Protein AF-G6EJT4-F1 (afdb_monomer_lite)

Structure (mmCIF, N/CA/C/O backbone):
data_AF-G6EJT4-F1
#
_entry.id   AF-G6EJT4-F1
#
loop_
_atom_site.group_PDB
_atom_site.id
_atom_site.type_symbol
_atom_site.label_atom_id
_atom_site.label_alt_id
_atom_site.label_comp_id
_atom_site.label_asym_id
_atom_site.label_entity_id
_atom_site.label_seq_id
_atom_site.pdbx_PDB_ins_code
_atom_site.Cartn_x
_atom_site.Cartn_y
_atom_site.Cartn_z
_atom_site.occupancy
_atom_site.B_iso_or_equiv
_atom_site.auth_seq_id
_atom_site.auth_comp_id
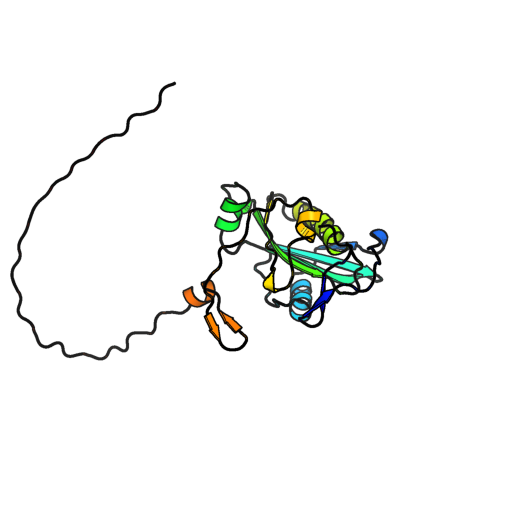_atom_site.auth_asym_id
_atom_site.auth_atom_id
_atom_site.pdbx_PDB_model_num
ATOM 1 N N . MET A 1 1 ? -13.369 15.490 -14.152 1.00 37.84 1 MET A N 1
ATOM 2 C CA . MET A 1 1 ? -14.473 14.506 -14.205 1.00 37.84 1 MET A CA 1
ATOM 3 C C . MET A 1 1 ? -14.602 13.866 -12.830 1.00 37.84 1 MET A C 1
ATOM 5 O O . MET A 1 1 ? -13.946 12.866 -12.555 1.00 37.84 1 MET A O 1
ATOM 9 N N . GLU A 1 2 ? -15.375 14.489 -11.944 1.00 38.94 2 GLU A N 1
ATOM 10 C CA . GLU A 1 2 ? -15.765 13.873 -10.675 1.00 38.94 2 GLU A CA 1
ATOM 11 C C . GLU A 1 2 ? -16.872 12.861 -10.960 1.00 38.94 2 GLU A C 1
ATOM 13 O O . GLU A 1 2 ? -17.846 13.167 -11.643 1.00 38.94 2 GLU A O 1
ATOM 18 N N . THR A 1 3 ? -16.711 11.630 -10.490 1.00 46.12 3 THR A N 1
ATOM 19 C CA . THR A 1 3 ? -17.781 10.633 -10.540 1.00 46.12 3 THR A CA 1
ATOM 20 C C . THR A 1 3 ? -18.065 10.197 -9.116 1.00 46.12 3 THR A C 1
ATOM 22 O O . THR A 1 3 ? -17.159 9.705 -8.448 1.00 46.12 3 THR A O 1
ATOM 25 N N . SER A 1 4 ? -19.317 10.291 -8.681 1.00 50.00 4 SER A N 1
ATOM 26 C CA . SER A 1 4 ? -19.813 9.820 -7.377 1.00 50.00 4 SER A CA 1
ATOM 27 C C . SER A 1 4 ? -19.863 8.287 -7.238 1.00 50.00 4 SER A C 1
ATOM 29 O O . SER A 1 4 ? -20.604 7.751 -6.415 1.00 50.00 4 SER A O 1
ATOM 31 N N . ARG A 1 5 ? -19.132 7.558 -8.093 1.00 57.19 5 ARG A N 1
ATOM 32 C CA . ARG A 1 5 ? -19.167 6.097 -8.195 1.00 57.19 5 ARG A CA 1
ATOM 33 C C . ARG A 1 5 ? -17.775 5.523 -7.957 1.00 57.19 5 ARG A C 1
ATOM 35 O O . ARG A 1 5 ? -16.838 5.836 -8.696 1.00 57.19 5 ARG A O 1
ATOM 42 N N . SER A 1 6 ? -17.667 4.659 -6.950 1.00 64.44 6 SER A N 1
ATOM 43 C CA . SER A 1 6 ? -16.481 3.831 -6.720 1.00 64.44 6 SER A CA 1
ATOM 44 C C . SER A 1 6 ? -16.543 2.567 -7.579 1.00 64.44 6 SER A C 1
ATOM 46 O O . SER A 1 6 ? -17.613 1.974 -7.734 1.00 64.44 6 SER A O 1
ATOM 48 N N . GLN A 1 7 ? -15.414 2.163 -8.157 1.00 68.19 7 GLN A N 1
ATOM 49 C CA . GLN A 1 7 ? -15.298 0.877 -8.843 1.00 68.19 7 GLN A CA 1
ATOM 50 C C . GLN A 1 7 ? -14.916 -0.198 -7.822 1.00 68.19 7 GLN A C 1
ATOM 52 O O . GLN A 1 7 ? -14.103 0.045 -6.935 1.00 68.19 7 GLN A O 1
ATOM 57 N N . ARG A 1 8 ? -15.515 -1.377 -7.948 1.00 68.81 8 ARG A N 1
ATOM 58 C CA . ARG A 1 8 ? -15.350 -2.544 -7.085 1.00 68.81 8 ARG A CA 1
ATOM 59 C C . ARG A 1 8 ? -14.828 -3.723 -7.885 1.00 68.81 8 ARG A C 1
ATOM 61 O O . ARG A 1 8 ? -15.110 -3.841 -9.077 1.00 68.81 8 ARG A O 1
ATOM 68 N N . TRP A 1 9 ? -14.100 -4.607 -7.219 1.00 64.00 9 TRP A N 1
ATOM 69 C CA . TRP A 1 9 ? -13.611 -5.837 -7.820 1.00 64.00 9 TRP A CA 1
ATOM 70 C C . TRP A 1 9 ? -14.266 -7.036 -7.139 1.00 64.00 9 TRP A C 1
ATOM 72 O O . TRP A 1 9 ? -13.888 -7.412 -6.032 1.00 64.00 9 TRP A O 1
ATOM 82 N N . ARG A 1 10 ? -15.232 -7.653 -7.822 1.00 56.66 10 ARG A N 1
ATOM 83 C CA . ARG A 1 10 ? -16.035 -8.764 -7.302 1.00 56.66 10 ARG A CA 1
ATOM 84 C C . ARG A 1 10 ? -15.871 -9.986 -8.185 1.00 56.66 10 ARG A C 1
ATOM 86 O O . ARG A 1 10 ? -16.040 -9.886 -9.395 1.00 56.66 10 ARG A O 1
ATOM 93 N N . GLU A 1 11 ? -15.583 -11.150 -7.600 1.00 58.00 11 GLU A N 1
ATOM 94 C CA . GLU A 1 11 ? -15.526 -12.430 -8.335 1.00 58.00 11 GLU A CA 1
ATOM 95 C C . GLU A 1 11 ? -14.663 -12.362 -9.616 1.00 58.00 11 GLU A C 1
ATOM 97 O O . GLU A 1 11 ? -15.031 -12.891 -10.663 1.00 58.00 11 GLU A O 1
ATOM 102 N N . ARG A 1 12 ? -13.515 -11.673 -9.555 1.00 60.94 12 ARG A N 1
ATOM 103 C CA . ARG A 1 12 ? -12.628 -11.439 -10.714 1.00 60.94 12 ARG A CA 1
ATOM 104 C C . ARG A 1 12 ? -13.229 -10.574 -11.834 1.00 60.94 12 ARG A C 1
ATOM 106 O O . ARG A 1 12 ? -12.819 -10.691 -12.986 1.00 60.94 12 ARG A O 1
ATOM 113 N N . ARG A 1 13 ? -14.178 -9.697 -11.501 1.00 57.50 13 ARG A N 1
ATOM 114 C CA . ARG A 1 13 ? -14.823 -8.756 -12.424 1.00 57.50 13 ARG A CA 1
ATOM 115 C C . ARG A 1 13 ? -14.831 -7.342 -11.843 1.00 57.50 13 ARG A C 1
ATOM 117 O O . ARG A 1 13 ? -15.094 -7.155 -10.656 1.00 57.50 13 ARG A O 1
ATOM 124 N N . ALA A 1 14 ? -14.599 -6.346 -12.695 1.00 64.19 14 ALA A N 1
ATOM 125 C CA . ALA A 1 14 ? -14.770 -4.941 -12.341 1.00 64.19 14 ALA A CA 1
ATOM 126 C C . ALA A 1 14 ? -16.260 -4.564 -12.401 1.00 64.19 14 ALA A C 1
ATOM 128 O O . ALA A 1 14 ? -16.882 -4.628 -13.461 1.00 64.19 14 ALA A O 1
ATOM 129 N N . LEU A 1 15 ? -16.830 -4.161 -11.266 1.00 65.75 15 LEU A N 1
ATOM 130 C CA . LEU A 1 15 ? -18.203 -3.673 -11.123 1.00 65.75 15 LEU A CA 1
ATOM 131 C C . LEU A 1 15 ? -18.195 -2.229 -10.607 1.00 65.75 15 LEU A C 1
ATOM 133 O O . LEU A 1 15 ? -17.212 -1.768 -10.042 1.00 65.75 15 LEU A O 1
ATOM 137 N N . TRP A 1 16 ? -19.288 -1.491 -10.775 1.00 66.88 16 TRP A N 1
ATOM 138 C CA . TRP A 1 16 ? -19.463 -0.194 -10.111 1.00 66.88 16 TRP A CA 1
ATOM 139 C C . TRP A 1 16 ? -20.285 -0.382 -8.839 1.00 66.88 16 TRP A C 1
ATOM 141 O O . TRP A 1 16 ? -21.267 -1.124 -8.853 1.00 66.88 16 TRP A O 1
ATOM 151 N N . ALA A 1 17 ? -19.903 0.294 -7.754 1.00 65.56 17 ALA A N 1
ATOM 152 C CA . ALA A 1 17 ? -20.696 0.318 -6.533 1.00 65.56 17 ALA A CA 1
ATOM 153 C C . ALA A 1 17 ? -22.096 0.868 -6.842 1.00 65.56 17 ALA A C 1
ATOM 155 O O . ALA A 1 17 ? -22.238 1.936 -7.444 1.00 65.56 17 ALA A O 1
ATOM 156 N N . THR A 1 18 ? -23.123 0.116 -6.451 1.00 67.31 18 THR A N 1
ATOM 157 C CA . THR A 1 18 ? -24.529 0.486 -6.649 1.00 67.31 18 THR A CA 1
ATOM 158 C C . THR A 1 18 ? -25.096 1.272 -5.471 1.00 67.31 18 THR A C 1
ATOM 160 O O . THR A 1 18 ? -26.133 1.909 -5.622 1.00 67.31 18 THR A O 1
ATOM 163 N N . ASP A 1 19 ? -24.437 1.241 -4.308 1.00 67.25 19 ASP A N 1
ATOM 164 C CA . ASP A 1 19 ? -24.821 2.027 -3.141 1.00 67.25 19 ASP A CA 1
ATOM 165 C C . ASP A 1 19 ? -23.973 3.300 -3.009 1.00 67.25 19 ASP A C 1
ATOM 167 O O . ASP A 1 19 ? -22.794 3.328 -3.347 1.00 67.25 19 ASP A O 1
ATOM 171 N N . PHE A 1 20 ? -24.583 4.385 -2.526 1.00 73.44 20 PHE A N 1
ATOM 172 C CA . PHE A 1 20 ? -23.922 5.681 -2.300 1.00 73.44 20 PHE A CA 1
ATOM 173 C C . PHE A 1 20 ? -23.432 5.853 -0.857 1.00 73.44 20 PHE A C 1
ATOM 175 O O . PHE A 1 20 ? -23.155 6.965 -0.410 1.00 73.44 20 PHE A O 1
ATOM 182 N N . ARG A 1 21 ? -23.356 4.755 -0.096 1.00 83.44 21 ARG A N 1
ATOM 183 C CA . ARG A 1 21 ? -22.949 4.797 1.309 1.00 83.44 21 ARG A CA 1
ATOM 184 C C . ARG A 1 21 ? -21.463 5.106 1.398 1.00 83.44 21 ARG A C 1
ATOM 186 O O . ARG A 1 21 ? -20.641 4.430 0.784 1.00 83.44 21 ARG A O 1
ATOM 193 N N . THR A 1 22 ? -21.124 6.115 2.185 1.00 87.25 22 THR A N 1
ATOM 194 C CA . THR A 1 22 ? -19.746 6.492 2.492 1.00 87.25 22 THR A CA 1
ATOM 195 C C . THR A 1 22 ? -19.284 5.815 3.776 1.00 87.25 22 THR A C 1
ATOM 197 O O . THR A 1 22 ? -20.084 5.444 4.640 1.00 87.25 22 THR A O 1
ATOM 200 N N . ILE A 1 23 ? -17.975 5.594 3.887 1.00 91.75 23 ILE A N 1
ATOM 201 C CA . ILE A 1 23 ? -17.391 4.937 5.053 1.00 91.75 23 ILE A CA 1
ATOM 202 C C . ILE A 1 23 ? -17.640 5.767 6.316 1.00 91.75 23 ILE A C 1
ATOM 204 O O . ILE A 1 23 ? -17.477 6.984 6.307 1.00 91.75 23 ILE A O 1
ATOM 208 N N . ASN A 1 24 ? -18.000 5.103 7.418 1.00 93.50 24 ASN A N 1
ATOM 209 C CA . ASN A 1 24 ? -17.947 5.690 8.755 1.00 93.50 24 ASN A CA 1
ATOM 210 C C . ASN A 1 24 ? -16.580 5.356 9.379 1.00 93.50 24 ASN A C 1
ATOM 212 O O . ASN A 1 24 ? -16.387 4.213 9.800 1.00 93.50 24 ASN A O 1
ATOM 216 N N . PRO A 1 25 ? -15.649 6.321 9.507 1.00 92.44 25 PRO A N 1
ATOM 217 C CA . PRO A 1 25 ? -14.309 6.086 10.048 1.00 92.44 25 PRO A CA 1
ATOM 218 C C . PRO A 1 25 ? -14.271 5.437 11.431 1.00 92.44 25 PRO A C 1
ATOM 220 O O . PRO A 1 25 ? -13.296 4.774 11.762 1.00 92.44 25 PRO A O 1
ATOM 223 N N . ARG A 1 26 ? -15.305 5.650 12.256 1.00 93.88 26 ARG A N 1
ATOM 224 C CA . ARG A 1 26 ? -15.378 5.117 13.626 1.00 93.88 26 ARG A CA 1
ATOM 225 C C . ARG A 1 26 ? -15.724 3.629 13.666 1.00 93.88 26 ARG A C 1
ATOM 227 O O . ARG A 1 26 ? -15.549 3.003 14.702 1.00 93.88 26 ARG A O 1
ATOM 234 N N . ALA A 1 27 ? -16.234 3.079 12.566 1.00 94.50 27 ALA A N 1
ATOM 235 C CA . ALA A 1 27 ? -16.604 1.671 12.464 1.00 94.50 27 ALA A CA 1
ATOM 236 C C . ALA A 1 27 ? -15.440 0.768 12.023 1.00 94.50 27 ALA A C 1
ATOM 238 O O . ALA A 1 27 ? -15.628 -0.445 11.949 1.00 94.50 27 ALA A O 1
ATOM 239 N N . TYR A 1 28 ? -14.277 1.354 11.722 1.00 97.19 28 TYR A N 1
ATOM 240 C CA . TYR A 1 28 ? -13.126 0.651 11.174 1.00 97.19 28 TYR A CA 1
ATOM 241 C C . TYR A 1 28 ? -11.849 0.970 11.952 1.00 97.19 28 TYR A C 1
ATOM 243 O O . TYR A 1 28 ? -11.600 2.120 12.324 1.00 97.19 28 TYR A O 1
ATOM 251 N N . SER A 1 29 ? -11.006 -0.042 12.130 1.00 97.75 29 SER A N 1
ATOM 252 C CA . SER A 1 29 ? -9.633 0.099 12.611 1.00 97.75 29 SER A CA 1
ATOM 253 C C . SER A 1 29 ? -8.643 -0.376 11.549 1.00 97.75 29 SER A C 1
ATOM 255 O O . SER A 1 29 ? -8.997 -1.066 10.594 1.00 97.75 29 SER A O 1
ATOM 257 N N . VAL A 1 30 ? -7.396 0.070 11.671 1.00 98.50 30 VAL A N 1
ATOM 258 C CA . VAL A 1 30 ? -6.321 -0.231 10.725 1.00 98.50 30 VAL A CA 1
ATOM 259 C C . VAL A 1 30 ? -5.096 -0.603 11.536 1.00 98.50 30 VAL A C 1
ATOM 261 O O . VAL A 1 30 ? -4.721 0.176 12.411 1.00 98.50 30 VAL A O 1
ATOM 264 N N . ASP A 1 31 ? -4.503 -1.760 11.255 1.00 98.50 31 ASP A N 1
ATOM 265 C CA . ASP A 1 31 ? -3.369 -2.277 12.026 1.00 98.50 31 ASP A CA 1
ATOM 266 C C . ASP A 1 31 ? -2.429 -3.141 11.172 1.00 98.50 31 ASP A C 1
ATOM 268 O O . ASP A 1 31 ? -2.813 -3.643 10.109 1.00 98.50 31 ASP A O 1
ATOM 272 N N . LEU A 1 32 ? -1.191 -3.312 11.634 1.00 98.56 32 LEU A N 1
ATOM 273 C CA . LEU A 1 32 ? -0.233 -4.253 11.068 1.00 98.56 32 LEU A CA 1
ATOM 274 C C . LEU A 1 32 ? -0.782 -5.675 11.164 1.00 98.56 32 LEU A C 1
ATOM 276 O O . LEU A 1 32 ? -1.386 -6.078 12.155 1.00 98.56 32 LEU A O 1
ATOM 280 N N . ILE A 1 33 ? -0.541 -6.457 10.117 1.00 98.56 33 ILE A N 1
ATOM 281 C CA . ILE A 1 33 ? -0.943 -7.859 10.078 1.00 98.56 33 ILE A CA 1
ATOM 282 C C . ILE A 1 33 ? 0.217 -8.739 9.664 1.00 98.56 33 ILE A C 1
ATOM 284 O O . ILE A 1 33 ? 1.115 -8.342 8.921 1.00 98.56 33 ILE A O 1
ATOM 288 N N . GLU A 1 34 ? 0.154 -9.991 10.094 1.00 98.25 34 GLU A N 1
ATOM 289 C CA . GLU A 1 34 ? 1.115 -10.976 9.649 1.00 98.25 34 GLU A CA 1
ATOM 290 C C . GLU A 1 34 ? 1.005 -11.257 8.146 1.00 98.25 34 GLU A C 1
ATOM 292 O O . GLU A 1 34 ? -0.086 -11.396 7.579 1.00 98.25 34 GLU A O 1
ATOM 297 N N . HIS A 1 35 ? 2.157 -11.472 7.506 1.00 98.19 35 HIS A N 1
ATOM 298 C CA . HIS A 1 35 ? 2.225 -11.815 6.086 1.00 98.19 35 HIS A CA 1
ATOM 299 C C . HIS A 1 35 ? 1.422 -13.072 5.727 1.00 98.19 35 HIS A C 1
ATOM 301 O O . HIS A 1 35 ? 0.908 -13.155 4.612 1.00 98.19 35 HIS A O 1
ATOM 307 N N . ARG A 1 36 ? 1.277 -14.042 6.646 1.00 98.00 36 ARG A N 1
ATOM 308 C CA . ARG A 1 36 ? 0.454 -15.243 6.414 1.00 98.00 36 ARG A CA 1
ATOM 309 C C . ARG A 1 36 ? -1.019 -14.894 6.192 1.00 98.00 36 ARG A C 1
ATOM 311 O O . ARG A 1 36 ? -1.629 -15.409 5.260 1.00 98.00 36 ARG A O 1
ATOM 318 N N . MET A 1 37 ? -1.546 -13.965 6.989 1.00 98.06 37 MET A N 1
ATOM 319 C CA . MET A 1 37 ? -2.940 -13.532 6.927 1.00 98.06 37 MET A CA 1
ATOM 320 C C . MET A 1 37 ? -3.185 -12.690 5.673 1.00 98.06 37 MET A C 1
ATOM 322 O O . MET A 1 37 ? -4.118 -12.952 4.918 1.00 98.06 37 MET A O 1
ATOM 326 N N . ALA A 1 38 ? -2.270 -11.761 5.379 1.00 98.12 38 ALA A N 1
ATOM 327 C CA . ALA A 1 38 ? -2.311 -10.974 4.149 1.00 98.12 38 ALA A CA 1
ATOM 328 C C . ALA A 1 38 ? -2.241 -11.854 2.887 1.00 98.12 38 ALA A C 1
ATOM 330 O O . ALA A 1 38 ? -2.958 -11.609 1.917 1.00 98.12 38 ALA A O 1
ATOM 331 N N . ARG A 1 39 ? -1.384 -12.885 2.890 1.00 98.06 39 ARG A N 1
ATOM 332 C CA . ARG A 1 39 ? -1.234 -13.826 1.772 1.00 98.06 39 ARG A CA 1
ATOM 333 C C . ARG A 1 39 ? -2.519 -14.603 1.510 1.00 98.06 39 ARG A C 1
ATOM 335 O O . ARG A 1 39 ? -2.909 -14.692 0.350 1.00 98.06 39 ARG A O 1
ATOM 342 N N . ALA A 1 40 ? -3.155 -15.135 2.554 1.00 97.31 40 ALA A N 1
ATOM 343 C CA . ALA A 1 40 ? -4.416 -15.862 2.424 1.00 97.31 40 ALA A CA 1
ATOM 344 C C . ALA A 1 40 ? -5.507 -14.968 1.812 1.00 97.31 40 ALA A C 1
ATOM 346 O O . ALA A 1 40 ? -6.080 -15.313 0.783 1.00 97.31 40 ALA A O 1
ATOM 347 N N . PHE A 1 41 ? -5.683 -13.764 2.362 1.00 97.00 41 PHE A N 1
ATOM 348 C CA . PHE A 1 41 ? -6.675 -12.800 1.885 1.00 97.00 41 PHE A CA 1
ATOM 349 C C . PHE A 1 41 ? -6.448 -12.381 0.419 1.00 97.00 41 PHE A C 1
ATOM 351 O O . PHE A 1 41 ? -7.382 -12.303 -0.376 1.00 97.00 41 PHE A O 1
ATOM 358 N N . ILE A 1 42 ? -5.193 -12.133 0.022 1.00 96.50 42 ILE A N 1
ATOM 359 C CA . ILE A 1 42 ? -4.851 -11.760 -1.362 1.00 96.50 42 ILE A CA 1
ATOM 360 C C . ILE A 1 42 ? -5.109 -12.908 -2.338 1.00 96.50 42 ILE A C 1
ATOM 362 O O . ILE A 1 42 ? -5.605 -12.656 -3.435 1.00 96.50 42 ILE A O 1
ATOM 366 N N . ALA A 1 43 ? -4.770 -14.143 -1.963 1.00 95.38 43 ALA A N 1
ATOM 367 C CA . ALA A 1 43 ? -4.979 -15.305 -2.822 1.00 95.38 43 ALA A CA 1
ATOM 368 C C . ALA A 1 43 ? -6.469 -15.536 -3.123 1.00 95.38 43 ALA A C 1
ATOM 370 O O . ALA A 1 43 ? -6.814 -15.955 -4.228 1.00 95.38 43 ALA A O 1
ATOM 371 N N . GLU A 1 44 ? -7.331 -15.230 -2.154 1.00 94.38 44 GLU A N 1
ATOM 372 C CA . GLU A 1 44 ? -8.777 -15.383 -2.272 1.00 94.38 44 GLU A CA 1
ATOM 373 C C . GLU A 1 44 ? -9.432 -14.244 -3.067 1.00 94.38 44 GLU A C 1
ATOM 375 O O . GLU A 1 44 ? -10.221 -14.498 -3.980 1.00 94.38 44 GLU A O 1
ATOM 380 N N . HIS A 1 45 ? -9.089 -12.987 -2.762 1.00 91.69 45 HIS A N 1
ATOM 381 C CA . HIS A 1 45 ? -9.876 -11.835 -3.221 1.00 91.69 45 HIS A CA 1
ATOM 382 C C . HIS A 1 45 ? -9.231 -11.011 -4.347 1.00 91.69 45 HIS A C 1
ATOM 384 O O . HIS A 1 45 ? -9.934 -10.306 -5.073 1.00 91.69 45 HIS A O 1
ATOM 390 N N . HIS A 1 46 ? -7.907 -11.068 -4.531 1.00 90.38 46 HIS A N 1
ATOM 391 C CA . HIS A 1 46 ? -7.211 -10.208 -5.496 1.00 90.38 46 HIS A CA 1
ATOM 392 C C . HIS A 1 46 ? -7.073 -10.883 -6.874 1.00 90.38 46 HIS A C 1
ATOM 394 O O . HIS A 1 46 ? -6.735 -12.060 -6.981 1.00 90.38 46 HIS A O 1
ATOM 400 N N . TYR A 1 47 ? -7.252 -10.125 -7.963 1.00 84.44 47 TYR A N 1
ATOM 401 C CA . TYR A 1 47 ? -7.087 -10.635 -9.340 1.00 84.44 47 TYR A CA 1
ATOM 402 C C . TYR A 1 47 ? -5.657 -11.090 -9.665 1.00 84.44 47 TYR A C 1
ATOM 404 O O . TYR A 1 47 ? -5.449 -11.985 -10.479 1.00 84.44 47 TYR A O 1
ATOM 412 N N . LEU A 1 48 ? -4.672 -10.498 -8.990 1.00 87.44 48 LEU A N 1
ATOM 413 C CA . LEU A 1 48 ? -3.286 -10.973 -8.922 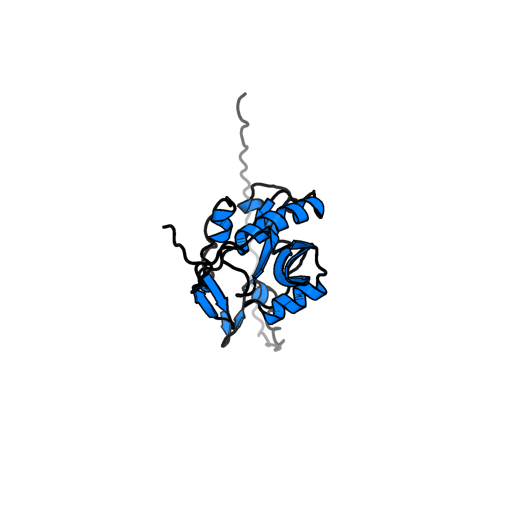1.00 87.44 48 LEU A CA 1
ATOM 414 C C . LEU A 1 48 ? -3.041 -11.675 -7.573 1.00 87.44 48 LEU A C 1
ATOM 416 O O . LEU A 1 48 ? -2.620 -10.996 -6.630 1.00 87.44 48 LEU A O 1
ATOM 420 N N . PRO A 1 49 ? -3.257 -12.999 -7.468 1.00 88.62 49 PRO A N 1
ATOM 421 C CA . PRO A 1 49 ? -3.215 -13.727 -6.193 1.00 88.62 49 PRO A CA 1
ATOM 422 C C . PRO A 1 49 ? -1.792 -13.926 -5.647 1.00 88.62 49 PRO A C 1
ATOM 424 O O . PRO A 1 49 ? -1.599 -14.348 -4.511 1.00 88.62 49 PRO A O 1
ATOM 427 N N . ASN A 1 50 ? -0.766 -13.614 -6.443 1.00 91.94 50 ASN A N 1
ATOM 428 C CA . ASN A 1 50 ? 0.624 -13.739 -6.023 1.00 91.94 50 ASN A CA 1
ATOM 429 C C . ASN A 1 50 ? 0.962 -12.722 -4.928 1.00 91.94 50 ASN A C 1
ATOM 431 O O . ASN A 1 50 ? 0.805 -11.510 -5.125 1.00 91.94 50 ASN A O 1
ATOM 435 N N . TYR A 1 51 ? 1.503 -13.213 -3.814 1.00 95.62 51 TYR A N 1
ATOM 436 C CA . TYR A 1 51 ? 1.990 -12.366 -2.732 1.00 95.62 51 TYR A CA 1
ATOM 437 C C . TYR A 1 51 ? 3.336 -11.724 -3.112 1.00 95.62 51 TYR A C 1
ATOM 439 O O . TYR A 1 51 ? 4.250 -12.448 -3.514 1.00 95.62 51 TYR A O 1
ATOM 447 N N . PRO A 1 52 ? 3.478 -10.387 -3.036 1.00 95.06 52 PRO A N 1
ATOM 448 C CA . PRO A 1 52 ? 4.704 -9.705 -3.444 1.00 95.06 52 PRO A CA 1
ATOM 449 C C . PRO A 1 52 ? 5.841 -9.907 -2.425 1.00 95.06 52 PRO A C 1
ATOM 451 O O . PRO A 1 52 ? 5.640 -10.475 -1.352 1.00 95.06 52 PRO A O 1
ATOM 454 N N . ALA A 1 53 ? 7.037 -9.396 -2.745 1.00 95.25 53 ALA A N 1
ATOM 455 C CA . ALA A 1 53 ? 8.171 -9.299 -1.819 1.00 95.25 53 ALA A CA 1
ATOM 456 C C . ALA A 1 53 ? 7.897 -8.232 -0.739 1.00 95.25 53 ALA A C 1
ATOM 458 O O . ALA A 1 53 ? 8.414 -7.115 -0.788 1.00 95.25 53 ALA A O 1
ATOM 459 N N . ALA A 1 54 ? 6.980 -8.561 0.170 1.00 97.25 54 ALA A N 1
ATOM 460 C CA . ALA A 1 54 ? 6.414 -7.650 1.150 1.00 97.25 54 ALA A CA 1
ATOM 461 C C . ALA A 1 54 ? 7.455 -7.184 2.176 1.00 97.25 54 ALA A C 1
ATOM 463 O O . ALA A 1 54 ? 8.254 -7.970 2.674 1.00 97.25 54 ALA A O 1
ATOM 464 N N . GLN A 1 55 ? 7.397 -5.898 2.503 1.00 97.50 55 GLN A N 1
ATOM 465 C CA . GLN A 1 55 ? 8.117 -5.262 3.604 1.00 97.50 55 GLN A CA 1
ATOM 466 C C . GLN A 1 55 ? 7.191 -5.036 4.800 1.00 97.50 55 GLN A C 1
ATOM 468 O O . GLN A 1 55 ? 7.614 -5.204 5.937 1.00 97.50 55 GLN A O 1
ATOM 473 N N . VAL A 1 56 ? 5.944 -4.632 4.532 1.00 98.31 56 VAL A N 1
ATOM 474 C CA . VAL A 1 56 ? 4.914 -4.343 5.537 1.00 98.31 56 VAL A CA 1
ATOM 475 C C . VAL A 1 56 ? 3.555 -4.757 4.974 1.00 98.31 56 VAL A C 1
ATOM 477 O O . VAL A 1 56 ? 3.245 -4.468 3.815 1.00 98.31 56 VAL A O 1
ATOM 480 N N . ALA A 1 57 ? 2.740 -5.427 5.787 1.00 98.56 57 ALA A N 1
ATOM 481 C CA . ALA A 1 57 ? 1.351 -5.740 5.475 1.00 98.56 57 ALA A CA 1
ATOM 482 C C . ALA A 1 57 ? 0.438 -5.148 6.549 1.00 98.56 57 ALA A C 1
ATOM 484 O O . ALA A 1 57 ? 0.735 -5.232 7.738 1.00 98.56 57 ALA A O 1
ATOM 485 N N . ILE A 1 58 ? -0.656 -4.531 6.117 1.00 98.81 58 ILE A N 1
ATOM 486 C CA . ILE A 1 58 ? -1.605 -3.838 6.991 1.00 98.81 58 ILE A CA 1
ATOM 487 C C . ILE A 1 58 ? -3.012 -4.290 6.611 1.00 98.81 58 ILE A C 1
ATOM 489 O O . ILE A 1 58 ? -3.318 -4.464 5.427 1.00 98.81 58 ILE A O 1
ATOM 493 N N . GLY A 1 59 ? -3.842 -4.500 7.627 1.00 98.62 59 GLY A N 1
ATOM 494 C CA . GLY A 1 59 ? -5.240 -4.878 7.512 1.00 98.62 59 GLY A CA 1
ATOM 495 C C . GLY A 1 59 ? -6.174 -3.716 7.833 1.00 98.62 59 GLY A C 1
ATOM 496 O O . GLY A 1 59 ? -5.894 -2.896 8.708 1.00 98.62 59 GLY A O 1
ATOM 497 N N . LEU A 1 60 ? -7.295 -3.665 7.121 1.00 98.62 60 LEU A N 1
ATOM 498 C CA . LEU A 1 60 ? -8.479 -2.895 7.481 1.00 98.62 60 LEU A CA 1
ATOM 499 C C . LEU A 1 60 ? -9.450 -3.842 8.180 1.00 98.62 60 LEU A C 1
ATOM 501 O O . LEU A 1 60 ? -9.853 -4.852 7.600 1.00 98.62 60 LEU A O 1
ATOM 505 N N . PHE A 1 61 ? -9.850 -3.495 9.394 1.00 98.38 61 PHE A N 1
ATOM 506 C CA . PHE A 1 61 ? -10.759 -4.294 10.199 1.00 98.38 61 PHE A CA 1
ATOM 507 C C . PHE A 1 61 ? -12.081 -3.563 10.386 1.00 98.38 61 PHE A C 1
ATOM 509 O O . PHE A 1 61 ? -12.101 -2.397 10.782 1.00 98.38 61 PHE A O 1
ATOM 516 N N . GLY A 1 62 ? -13.181 -4.247 10.087 1.00 96.25 62 GLY A N 1
ATOM 517 C CA . GLY A 1 62 ? -14.529 -3.752 10.325 1.00 96.25 62 GLY A CA 1
ATOM 518 C C . GLY A 1 62 ? -15.075 -4.183 11.684 1.00 96.25 62 GLY A C 1
ATOM 519 O O . GLY A 1 62 ? -14.353 -4.358 12.673 1.00 96.25 62 GLY A O 1
ATOM 520 N N . ARG A 1 63 ? -16.394 -4.379 11.745 1.00 90.50 63 ARG A N 1
ATOM 521 C CA . ARG A 1 63 ? -17.075 -4.799 12.978 1.00 90.50 63 ARG A CA 1
ATOM 522 C C . ARG A 1 63 ? -16.561 -6.164 13.436 1.00 90.50 63 ARG A C 1
ATOM 524 O O . ARG A 1 63 ? -16.294 -7.038 12.621 1.00 90.50 63 ARG A O 1
ATOM 531 N N . ARG A 1 64 ? -16.477 -6.360 14.758 1.00 91.69 64 ARG A N 1
ATOM 532 C CA . ARG A 1 64 ? -15.998 -7.611 15.383 1.00 91.69 64 ARG A CA 1
ATOM 533 C C . ARG A 1 64 ? -14.582 -8.020 14.938 1.00 91.69 64 ARG A C 1
ATOM 535 O O . ARG A 1 64 ? -14.272 -9.204 14.949 1.00 91.69 64 ARG A O 1
ATOM 542 N N . ALA A 1 65 ? -13.748 -7.052 14.547 1.00 93.44 65 ALA A N 1
ATOM 543 C CA . ALA A 1 65 ? -12.382 -7.277 14.069 1.00 93.44 65 ALA A CA 1
ATOM 544 C C . ALA A 1 65 ? -12.286 -8.203 12.839 1.00 93.44 65 ALA A C 1
ATOM 546 O O . ALA A 1 65 ? -11.285 -8.889 12.641 1.00 93.44 65 ALA A O 1
ATOM 547 N N . VAL A 1 66 ? -13.319 -8.221 11.992 1.00 96.25 66 VAL A N 1
ATOM 548 C CA . VAL A 1 66 ? -13.279 -8.943 10.715 1.00 96.25 66 VAL A CA 1
ATOM 549 C C . VAL A 1 66 ? -12.341 -8.218 9.753 1.00 96.25 66 VAL A C 1
ATOM 551 O O . VAL A 1 66 ? -12.449 -7.003 9.587 1.00 96.25 66 VAL A O 1
ATOM 554 N N . LEU A 1 67 ? -11.428 -8.956 9.118 1.00 97.94 67 LEU A N 1
ATOM 555 C CA . LEU A 1 67 ? -10.529 -8.422 8.097 1.00 97.94 67 LEU A CA 1
ATOM 556 C C . LEU A 1 67 ? -11.318 -8.152 6.809 1.00 97.94 67 LEU A C 1
ATOM 558 O O . LEU A 1 67 ? -11.771 -9.081 6.148 1.00 97.94 67 LEU A O 1
ATOM 562 N N . GLU A 1 68 ? -11.473 -6.879 6.457 1.00 97.50 68 GLU A N 1
ATOM 563 C CA . GLU A 1 68 ? -12.243 -6.431 5.287 1.00 97.50 68 GLU A CA 1
ATOM 564 C C . GLU A 1 68 ? -11.367 -5.774 4.214 1.00 97.50 68 GLU A C 1
ATOM 566 O O . GLU A 1 68 ? -11.852 -5.385 3.154 1.00 97.50 68 GLU A O 1
ATOM 571 N N . GLY A 1 69 ? -10.064 -5.644 4.447 1.00 97.62 69 GLY A N 1
ATOM 572 C CA . GLY A 1 69 ? -9.142 -5.152 3.436 1.00 97.62 69 GLY A CA 1
ATOM 573 C C . GLY A 1 69 ? -7.691 -5.371 3.811 1.00 97.62 69 GLY A C 1
ATOM 574 O O . GLY A 1 69 ? -7.344 -5.507 4.981 1.00 97.62 69 GLY A O 1
ATOM 575 N N . VAL A 1 70 ? -6.831 -5.407 2.801 1.00 98.44 70 VAL A N 1
ATOM 576 C CA . VAL A 1 70 ? -5.391 -5.604 2.942 1.00 98.44 70 VAL A CA 1
ATOM 577 C C . VAL A 1 70 ? -4.660 -4.647 2.014 1.00 98.44 70 VAL A C 1
ATOM 579 O O . VAL A 1 70 ? -4.984 -4.526 0.830 1.00 98.44 70 VAL A O 1
ATOM 582 N N . CYS A 1 71 ? -3.622 -4.002 2.539 1.00 97.88 71 CYS A N 1
ATOM 583 C CA . CYS A 1 71 ? -2.619 -3.339 1.724 1.00 97.88 71 CYS A CA 1
ATOM 584 C C . CYS A 1 71 ? -1.221 -3.874 2.034 1.00 97.88 71 CYS A C 1
ATOM 586 O O . CYS A 1 71 ? -0.898 -4.204 3.178 1.00 97.88 71 CYS A O 1
ATOM 588 N N . VAL A 1 72 ? -0.383 -3.963 1.003 1.00 98.50 72 VAL A N 1
ATOM 589 C CA . VAL A 1 72 ? 0.983 -4.480 1.124 1.00 98.50 72 VAL A CA 1
ATOM 590 C C . VAL A 1 72 ? 1.962 -3.519 0.474 1.00 98.50 72 VAL A C 1
ATOM 592 O O . VAL A 1 72 ? 1.877 -3.249 -0.729 1.00 98.50 72 VAL A O 1
ATOM 595 N N . PHE A 1 73 ? 2.920 -3.068 1.277 1.00 98.38 73 PHE A N 1
ATOM 596 C CA . PHE A 1 73 ? 4.110 -2.359 0.829 1.00 98.38 73 PHE A CA 1
ATOM 597 C C . PHE A 1 73 ? 5.210 -3.372 0.557 1.00 98.38 73 PHE A C 1
ATOM 599 O O . PHE A 1 73 ? 5.458 -4.260 1.376 1.00 98.38 73 PHE A O 1
ATOM 606 N N . ALA A 1 74 ? 5.839 -3.281 -0.606 1.00 97.50 74 ALA A N 1
ATOM 607 C CA . ALA A 1 74 ? 6.789 -4.269 -1.083 1.00 97.50 74 ALA A CA 1
ATOM 608 C C . ALA A 1 74 ? 8.021 -3.614 -1.697 1.00 97.50 74 ALA A C 1
ATOM 610 O O . ALA A 1 74 ? 7.964 -2.500 -2.222 1.00 97.50 74 ALA A O 1
ATOM 611 N N . VAL A 1 75 ? 9.117 -4.370 -1.686 1.00 95.69 75 VAL A N 1
ATOM 612 C CA . VAL A 1 75 ? 10.337 -3.994 -2.399 1.00 95.69 75 VAL A CA 1
ATOM 613 C C . VAL A 1 75 ? 9.994 -3.819 -3.886 1.00 95.69 75 VAL A C 1
ATOM 615 O O . VAL A 1 75 ? 9.305 -4.679 -4.457 1.00 95.69 75 VAL A O 1
ATOM 618 N N . PRO A 1 76 ? 10.433 -2.723 -4.529 1.00 92.75 76 PRO A N 1
ATOM 619 C CA . PRO A 1 76 ? 10.227 -2.531 -5.957 1.00 92.75 76 PRO A CA 1
ATOM 620 C C . PRO A 1 76 ? 10.846 -3.678 -6.765 1.00 92.75 76 PRO A C 1
ATOM 622 O O . PRO A 1 76 ? 11.812 -4.318 -6.355 1.00 92.75 76 PRO A O 1
ATOM 625 N N . ALA A 1 77 ? 10.304 -3.942 -7.956 1.00 88.06 77 ALA A N 1
ATOM 626 C CA . ALA A 1 77 ? 10.844 -4.994 -8.821 1.00 88.06 77 ALA A CA 1
ATOM 627 C C . ALA A 1 77 ? 12.286 -4.707 -9.277 1.00 88.06 77 ALA A C 1
ATOM 629 O O . ALA A 1 77 ? 13.039 -5.652 -9.521 1.00 88.06 77 ALA A O 1
ATOM 630 N N . THR A 1 78 ? 12.631 -3.422 -9.405 1.00 91.06 78 THR A N 1
ATOM 631 C CA . THR A 1 78 ? 13.974 -2.895 -9.655 1.00 91.06 78 THR A CA 1
ATOM 632 C C . THR A 1 78 ? 14.137 -1.563 -8.927 1.00 91.06 78 THR A C 1
ATOM 634 O O . THR A 1 78 ? 13.182 -0.790 -8.826 1.00 91.06 78 THR A O 1
ATOM 637 N N . ASP A 1 79 ? 15.354 -1.254 -8.491 1.00 91.44 79 ASP A N 1
ATOM 638 C CA . ASP A 1 79 ? 15.689 0.004 -7.805 1.00 91.44 79 ASP A CA 1
ATOM 639 C C . ASP A 1 79 ? 15.329 1.247 -8.631 1.00 91.44 79 ASP A C 1
ATOM 641 O O . ASP A 1 79 ? 14.896 2.269 -8.097 1.00 91.44 79 ASP A O 1
ATOM 645 N N . ALA A 1 80 ? 15.402 1.119 -9.960 1.00 91.00 80 ALA A N 1
ATOM 646 C CA . ALA A 1 80 ? 15.043 2.161 -10.915 1.00 91.00 80 ALA A CA 1
ATOM 647 C C . ALA A 1 80 ? 13.594 2.664 -10.778 1.00 91.00 80 ALA A C 1
ATOM 649 O O . ALA A 1 80 ? 13.302 3.782 -11.195 1.00 91.00 80 ALA A O 1
ATOM 650 N N . VAL A 1 81 ? 12.676 1.868 -10.213 1.00 92.06 81 VAL A N 1
ATOM 651 C CA . VAL A 1 81 ? 11.301 2.319 -9.931 1.00 92.06 81 VAL A CA 1
ATOM 652 C C . VAL A 1 81 ? 11.314 3.502 -8.969 1.00 92.06 81 VAL A C 1
ATOM 654 O O . VAL A 1 81 ? 10.600 4.477 -9.190 1.00 92.06 81 VAL A O 1
ATOM 657 N N . ILE A 1 82 ? 12.132 3.437 -7.920 1.00 94.56 82 ILE A N 1
ATOM 658 C CA . ILE A 1 82 ? 12.219 4.515 -6.938 1.00 94.56 82 ILE A CA 1
ATOM 659 C C . ILE A 1 82 ? 12.968 5.684 -7.557 1.00 94.56 82 ILE A C 1
ATOM 661 O O . ILE A 1 82 ? 12.402 6.769 -7.685 1.00 94.56 82 ILE A O 1
ATOM 665 N N . THR A 1 83 ? 14.183 5.443 -8.053 1.00 92.88 83 THR A N 1
ATOM 666 C CA . THR A 1 83 ? 15.051 6.539 -8.492 1.00 92.88 83 THR A CA 1
ATOM 667 C C . THR A 1 83 ? 14.454 7.362 -9.634 1.00 92.88 83 THR A C 1
ATOM 669 O O . THR A 1 83 ? 14.567 8.587 -9.648 1.00 92.88 83 THR A O 1
ATOM 672 N N . ARG A 1 84 ? 13.705 6.726 -10.545 1.00 90.88 84 ARG A N 1
ATOM 673 C CA . ARG A 1 84 ? 13.027 7.410 -11.655 1.00 90.88 84 ARG A CA 1
ATOM 674 C C . ARG A 1 84 ? 11.804 8.225 -11.234 1.00 90.88 84 ARG A C 1
ATOM 676 O O . ARG A 1 84 ? 11.521 9.244 -11.860 1.00 90.88 84 ARG A O 1
ATOM 683 N N . HIS A 1 85 ? 11.021 7.747 -10.268 1.00 89.75 85 HIS A N 1
ATOM 684 C CA . HIS A 1 85 ? 9.698 8.317 -9.978 1.00 89.75 85 HIS A CA 1
ATOM 685 C C . HIS A 1 85 ? 9.678 9.249 -8.765 1.00 89.75 85 HIS A C 1
ATOM 687 O O . HIS A 1 85 ? 8.771 10.080 -8.661 1.00 89.75 85 HIS A O 1
ATOM 693 N N . THR A 1 86 ? 10.660 9.134 -7.870 1.00 89.44 86 THR A N 1
ATOM 694 C CA . THR A 1 86 ? 10.730 9.935 -6.641 1.00 89.44 86 THR A CA 1
ATOM 695 C C . THR A 1 86 ? 11.831 10.992 -6.683 1.00 89.44 86 THR A C 1
ATOM 697 O O . THR A 1 86 ? 11.742 11.966 -5.945 1.00 89.44 86 THR A O 1
ATOM 700 N N . GLY A 1 87 ? 12.847 10.822 -7.539 1.00 87.25 87 GLY A N 1
ATOM 701 C CA . GLY A 1 87 ? 14.040 11.674 -7.568 1.00 87.25 87 GLY A CA 1
ATOM 702 C C . GLY A 1 87 ? 15.087 11.322 -6.505 1.00 87.25 87 GLY A C 1
ATOM 703 O O . GLY A 1 87 ? 16.116 11.987 -6.425 1.00 87.25 87 GLY A O 1
ATOM 704 N N . PHE A 1 88 ? 14.864 10.276 -5.701 1.00 91.94 88 PHE A N 1
ATOM 705 C CA . PHE A 1 88 ? 15.876 9.781 -4.766 1.00 91.94 88 PHE A CA 1
ATOM 706 C C . PHE A 1 88 ? 16.977 9.020 -5.506 1.00 91.94 88 PHE A C 1
ATOM 708 O O . PHE A 1 88 ? 16.689 8.214 -6.382 1.00 91.94 88 PHE A O 1
ATOM 715 N N . LEU A 1 89 ? 18.239 9.229 -5.131 1.00 93.50 89 LEU A N 1
ATOM 716 C CA . LEU A 1 89 ? 19.351 8.412 -5.636 1.00 93.50 89 LEU A CA 1
ATOM 717 C C . LEU A 1 89 ? 19.460 7.076 -4.895 1.00 93.50 89 LEU A C 1
ATOM 719 O O . LEU A 1 89 ? 19.831 6.069 -5.490 1.00 93.50 89 LEU A O 1
ATOM 723 N N . ASP A 1 90 ? 19.104 7.071 -3.610 1.00 95.31 90 ASP A N 1
ATOM 724 C CA . ASP A 1 90 ? 19.057 5.874 -2.779 1.00 95.31 90 ASP A CA 1
ATOM 725 C C . ASP A 1 90 ? 17.685 5.183 -2.919 1.00 95.31 90 ASP A C 1
ATOM 727 O O . ASP A 1 90 ? 16.672 5.728 -2.462 1.00 95.31 90 ASP A O 1
ATOM 731 N N . PRO A 1 91 ? 17.616 3.987 -3.535 1.00 93.69 91 PRO A N 1
ATOM 732 C CA . PRO A 1 91 ? 16.359 3.272 -3.727 1.00 93.69 91 PRO A CA 1
ATOM 733 C C . PRO A 1 91 ? 15.766 2.730 -2.421 1.00 93.69 91 PRO A C 1
ATOM 735 O O . PRO A 1 91 ? 14.568 2.448 -2.375 1.00 93.69 91 PRO A O 1
ATOM 738 N N . THR A 1 92 ? 16.557 2.603 -1.350 1.00 94.62 92 THR A N 1
ATOM 739 C CA . THR A 1 92 ? 16.087 2.051 -0.067 1.00 94.62 92 THR A CA 1
ATOM 740 C C . THR A 1 92 ? 15.127 2.986 0.670 1.00 94.62 92 THR A C 1
ATOM 742 O O . THR A 1 92 ? 14.325 2.527 1.487 1.00 94.62 92 THR A O 1
ATOM 745 N N . LYS A 1 93 ? 15.132 4.275 0.305 1.00 96.06 93 LYS A N 1
ATOM 746 C CA . LYS A 1 93 ? 14.189 5.298 0.778 1.00 96.06 93 LYS A CA 1
ATOM 747 C C . LYS A 1 93 ? 12.788 5.171 0.180 1.00 96.06 93 LYS A C 1
ATOM 749 O O . LYS A 1 93 ? 11.880 5.910 0.560 1.00 96.06 93 LYS A O 1
ATOM 754 N N . GLY A 1 94 ? 12.593 4.272 -0.781 1.00 96.25 94 GLY A N 1
ATOM 755 C CA . GLY A 1 94 ? 11.322 4.082 -1.463 1.00 96.25 94 GLY A CA 1
ATOM 756 C C . GLY A 1 94 ? 10.730 2.690 -1.276 1.00 96.25 94 GLY A C 1
ATOM 757 O O . GLY A 1 94 ? 11.428 1.698 -1.079 1.00 96.25 94 GLY A O 1
ATOM 758 N N . THR A 1 95 ? 9.410 2.606 -1.400 1.00 97.69 95 THR A N 1
ATOM 759 C CA . THR A 1 95 ? 8.673 1.338 -1.483 1.00 97.69 95 THR A CA 1
ATOM 760 C C . THR A 1 95 ? 7.581 1.412 -2.542 1.00 97.69 95 THR A C 1
ATOM 762 O O . THR A 1 95 ? 7.291 2.477 -3.094 1.00 97.69 95 THR A O 1
ATOM 765 N N . VAL A 1 96 ? 6.955 0.272 -2.827 1.00 97.12 96 VAL A N 1
ATOM 766 C CA . VAL A 1 96 ? 5.801 0.184 -3.716 1.00 97.12 96 VAL A CA 1
ATOM 767 C C . VAL A 1 96 ? 4.569 -0.252 -2.936 1.00 97.12 96 VAL A C 1
ATOM 769 O O . VAL A 1 96 ? 4.586 -1.297 -2.287 1.00 97.12 96 VAL A O 1
ATOM 772 N N . LEU A 1 97 ? 3.464 0.491 -3.058 1.00 96.69 97 LEU A N 1
ATOM 773 C CA . LEU A 1 97 ? 2.140 -0.013 -2.685 1.00 96.69 97 LEU A CA 1
ATOM 774 C C . LEU A 1 97 ? 1.720 -1.042 -3.739 1.00 96.69 97 LEU A C 1
ATOM 776 O O . LEU A 1 97 ? 1.186 -0.694 -4.794 1.00 96.69 97 LEU A O 1
ATOM 780 N N . ALA A 1 98 ? 2.050 -2.302 -3.467 1.00 95.50 98 ALA A N 1
ATOM 781 C CA . ALA A 1 98 ? 1.981 -3.392 -4.431 1.00 95.50 98 ALA A CA 1
ATOM 782 C C . ALA A 1 98 ? 0.624 -4.096 -4.436 1.00 95.50 98 ALA A C 1
ATOM 784 O O . ALA A 1 98 ? 0.239 -4.673 -5.453 1.00 95.50 98 ALA A O 1
ATOM 785 N N . ARG A 1 99 ? -0.091 -4.089 -3.309 1.00 94.69 99 ARG A N 1
ATOM 786 C CA . ARG A 1 99 ? -1.457 -4.615 -3.208 1.00 94.69 99 ARG A CA 1
ATOM 787 C C . ARG A 1 99 ? -2.305 -3.650 -2.403 1.00 94.69 99 ARG A C 1
ATOM 789 O O . ARG A 1 99 ? -1.859 -3.176 -1.362 1.00 94.69 99 ARG A O 1
ATOM 796 N N . LEU A 1 100 ? -3.514 -3.406 -2.886 1.00 95.25 100 LEU A N 1
ATOM 797 C CA . LEU A 1 100 ? -4.579 -2.709 -2.183 1.00 95.25 100 LEU A CA 1
ATOM 798 C C . LEU A 1 100 ? -5.881 -3.406 -2.570 1.00 95.25 100 LEU A C 1
ATOM 800 O O . LEU A 1 100 ? -6.244 -3.416 -3.743 1.00 95.25 100 LEU A O 1
ATOM 804 N N . ILE A 1 101 ? -6.538 -4.027 -1.600 1.00 94.06 101 ILE A N 1
ATOM 805 C CA . ILE A 1 101 ? -7.789 -4.758 -1.796 1.00 94.06 101 ILE A CA 1
ATOM 806 C C . ILE A 1 101 ? -8.690 -4.523 -0.602 1.00 94.06 101 ILE A C 1
ATOM 808 O O . ILE A 1 101 ? -8.243 -4.608 0.538 1.00 94.06 101 ILE A O 1
ATOM 812 N N . LEU A 1 102 ? -9.950 -4.222 -0.873 1.00 94.00 102 LEU A N 1
ATOM 813 C CA . LEU A 1 102 ? -11.008 -4.116 0.117 1.00 94.00 102 LEU A CA 1
ATOM 814 C C . LEU A 1 102 ? -12.167 -4.991 -0.359 1.00 94.00 102 LEU A C 1
ATOM 816 O O . LEU A 1 102 ? -12.378 -5.128 -1.565 1.00 94.00 102 LEU A O 1
ATOM 820 N N . LEU A 1 103 ? -12.897 -5.585 0.580 1.00 92.62 103 LEU A N 1
ATOM 821 C CA . LEU A 1 103 ? -14.141 -6.281 0.285 1.00 92.62 103 LEU A CA 1
ATOM 822 C C . LEU A 1 103 ? -15.212 -5.278 -0.143 1.00 92.62 103 LEU A C 1
ATOM 824 O O . LEU A 1 103 ? -15.224 -4.124 0.291 1.00 92.62 103 LEU A O 1
ATOM 828 N N . ASP A 1 104 ? -16.176 -5.760 -0.921 1.00 87.56 104 ASP A N 1
ATOM 829 C CA . ASP A 1 104 ? -17.328 -4.969 -1.365 1.00 87.56 104 ASP A CA 1
ATOM 830 C C . ASP A 1 104 ? -18.198 -4.464 -0.201 1.00 87.56 104 ASP A C 1
ATOM 832 O O . ASP A 1 104 ? -18.957 -3.509 -0.367 1.00 87.56 104 ASP A O 1
ATOM 836 N N . SER A 1 105 ? -18.088 -5.087 0.981 1.00 89.25 105 SER A N 1
ATOM 837 C CA . SER A 1 105 ? -18.758 -4.640 2.206 1.00 89.25 105 SER A CA 1
ATOM 838 C C . SER A 1 105 ? -18.259 -3.284 2.695 1.00 89.25 105 SER A C 1
ATOM 840 O O . SER A 1 105 ? -19.006 -2.582 3.381 1.00 89.25 105 SER A O 1
ATOM 842 N N . VAL A 1 106 ? -17.022 -2.902 2.356 1.00 92.06 106 VAL A N 1
ATOM 843 C CA . VAL A 1 106 ? -16.461 -1.623 2.782 1.00 92.06 106 VAL A CA 1
ATOM 844 C C . VAL A 1 106 ? -17.106 -0.503 1.964 1.00 92.06 106 VAL A C 1
ATOM 846 O O . VAL A 1 106 ? -17.001 -0.527 0.739 1.00 92.06 106 VAL A O 1
ATOM 849 N N . PRO A 1 107 ? -17.737 0.513 2.580 1.00 90.56 107 PRO A N 1
ATOM 850 C CA . PRO A 1 107 ? -18.429 1.570 1.841 1.00 90.56 107 PRO A CA 1
ATOM 851 C C . PRO A 1 107 ? -17.494 2.458 0.997 1.00 90.56 107 PRO A C 1
ATOM 853 O O . PRO A 1 107 ? -16.268 2.319 1.021 1.00 90.56 107 PRO A O 1
ATOM 856 N N . GLN A 1 108 ? -18.068 3.380 0.220 1.00 86.38 108 GLN A N 1
ATOM 857 C CA . GLN A 1 108 ? -17.300 4.301 -0.624 1.00 86.38 108 GLN A CA 1
ATOM 858 C C . GLN A 1 108 ? -16.326 5.161 0.199 1.00 86.38 108 GLN A C 1
ATOM 860 O O . GLN A 1 108 ? -16.572 5.454 1.372 1.00 86.38 108 GLN A O 1
ATOM 865 N N . ASN A 1 109 ? -15.229 5.591 -0.433 1.00 88.38 109 ASN A N 1
ATOM 866 C CA . ASN A 1 109 ? -14.080 6.263 0.196 1.00 88.38 109 ASN A CA 1
ATOM 867 C C . ASN A 1 109 ? -13.307 5.389 1.202 1.00 88.38 109 ASN A C 1
ATOM 869 O O . ASN A 1 109 ? -12.426 5.889 1.904 1.00 88.38 109 ASN A O 1
ATOM 873 N N . GLY A 1 110 ? -13.600 4.087 1.266 1.00 91.94 110 GLY A N 1
ATOM 874 C CA . GLY A 1 110 ? -12.877 3.148 2.117 1.00 91.94 110 GLY A CA 1
ATOM 875 C C . GLY A 1 110 ? -11.412 3.003 1.723 1.00 91.94 110 GLY A C 1
ATOM 876 O O . GLY A 1 110 ? -10.545 2.968 2.592 1.00 91.94 110 GLY A O 1
ATOM 877 N N . GLU A 1 111 ? -11.114 2.993 0.424 1.00 92.44 111 GLU A N 1
ATOM 878 C CA . GLU A 1 111 ? -9.760 2.812 -0.095 1.00 92.44 111 GLU A CA 1
ATOM 879 C C . GLU A 1 111 ? -8.846 3.982 0.296 1.00 92.44 111 GLU A C 1
ATOM 881 O O . GLU A 1 111 ? -7.744 3.766 0.799 1.00 92.44 111 GLU A O 1
ATOM 886 N N . SER A 1 112 ? -9.309 5.226 0.125 1.00 91.19 112 SER A N 1
ATOM 887 C CA . SER A 1 112 ? -8.537 6.417 0.501 1.00 91.19 112 SER A CA 1
ATOM 888 C C . SER A 1 112 ? -8.413 6.552 2.020 1.00 91.19 112 SER A C 1
ATOM 890 O O . SER A 1 112 ? -7.317 6.822 2.517 1.00 91.19 112 SER A O 1
ATOM 892 N N . PHE A 1 113 ? -9.489 6.283 2.772 1.00 94.56 113 PHE A N 1
ATOM 893 C CA . PHE A 1 113 ? -9.450 6.210 4.236 1.00 94.56 113 PHE A CA 1
ATOM 894 C C . PHE A 1 113 ? -8.398 5.207 4.728 1.00 94.56 113 PHE A C 1
ATOM 896 O O . PHE A 1 113 ? -7.578 5.527 5.596 1.00 94.56 113 PHE A O 1
ATOM 903 N N . PHE A 1 114 ? -8.413 4.002 4.159 1.00 97.50 114 PHE A N 1
ATOM 904 C CA . PHE A 1 114 ? -7.517 2.925 4.542 1.00 97.50 114 PHE A CA 1
ATOM 905 C C . PHE A 1 114 ? -6.065 3.259 4.202 1.00 97.50 114 PHE A C 1
ATOM 907 O O . PHE A 1 114 ? -5.208 3.201 5.084 1.00 97.50 114 PHE A O 1
ATOM 914 N N . CYS A 1 115 ? -5.785 3.693 2.969 1.00 96.38 115 CYS A N 1
ATOM 915 C CA . CYS A 1 115 ? -4.436 4.067 2.549 1.00 96.38 115 CYS A CA 1
ATOM 916 C C . CYS A 1 115 ? -3.838 5.191 3.402 1.00 96.38 115 CYS A C 1
ATOM 918 O O . CYS A 1 115 ? -2.682 5.091 3.809 1.00 96.38 115 CYS A O 1
ATOM 920 N N . ALA A 1 116 ? -4.613 6.233 3.724 1.00 95.38 116 ALA A N 1
ATOM 921 C CA . ALA A 1 116 ? -4.126 7.343 4.542 1.00 95.38 116 ALA A CA 1
ATOM 922 C C . ALA A 1 116 ? -3.652 6.878 5.932 1.00 95.38 116 ALA A C 1
ATOM 924 O O . ALA A 1 116 ? -2.639 7.359 6.441 1.00 95.38 116 ALA A O 1
ATOM 925 N N . ARG A 1 117 ? -4.357 5.916 6.543 1.00 97.81 117 ARG A N 1
ATOM 926 C CA . ARG A 1 117 ? -3.949 5.304 7.817 1.00 97.81 117 ARG A CA 1
ATOM 927 C C . ARG A 1 117 ? -2.792 4.326 7.642 1.00 97.81 117 ARG A C 1
ATOM 929 O O . ARG A 1 117 ? -1.864 4.348 8.445 1.00 97.81 117 ARG A O 1
ATOM 936 N N . ALA A 1 118 ? -2.806 3.531 6.578 1.00 98.19 118 ALA A N 1
ATOM 937 C CA . ALA A 1 118 ? -1.735 2.594 6.281 1.00 98.19 118 ALA A CA 1
ATOM 938 C C . ALA A 1 118 ? -0.382 3.294 6.074 1.00 98.19 118 ALA A C 1
ATOM 940 O O . ALA A 1 118 ? 0.640 2.785 6.521 1.00 98.19 118 ALA A O 1
ATOM 941 N N . PHE A 1 119 ? -0.357 4.489 5.471 1.00 97.25 119 PHE A N 1
ATOM 942 C CA . PHE A 1 119 ? 0.872 5.282 5.350 1.00 97.25 119 PHE A CA 1
ATOM 943 C C . PHE A 1 119 ? 1.433 5.741 6.702 1.00 97.25 119 PHE A C 1
ATOM 945 O O . PHE A 1 119 ? 2.649 5.857 6.844 1.00 97.25 119 PHE A O 1
ATOM 952 N N . ARG A 1 120 ? 0.581 5.978 7.709 1.00 97.50 120 ARG A N 1
ATOM 953 C CA . ARG A 1 120 ? 1.043 6.317 9.066 1.00 97.50 120 ARG A CA 1
ATOM 954 C C . ARG A 1 120 ? 1.756 5.126 9.700 1.00 97.50 120 ARG A C 1
ATOM 956 O O . ARG A 1 120 ? 2.908 5.267 10.093 1.00 97.50 120 ARG A O 1
ATOM 963 N N . LEU A 1 121 ? 1.127 3.951 9.656 1.00 98.38 121 LEU A N 1
ATOM 964 C CA . LEU A 1 121 ? 1.724 2.705 10.145 1.00 98.38 121 LEU A CA 1
ATOM 965 C C . LEU A 1 121 ? 2.989 2.315 9.372 1.00 98.38 121 LEU A C 1
ATOM 967 O O . LEU A 1 121 ? 3.946 1.833 9.965 1.00 98.38 121 LEU A O 1
ATOM 971 N N . LEU A 1 122 ? 3.031 2.549 8.056 1.00 98.19 122 LEU A N 1
ATOM 972 C CA . LEU A 1 122 ? 4.242 2.343 7.260 1.00 98.19 122 LEU A CA 1
ATOM 973 C C . LEU A 1 122 ? 5.393 3.208 7.777 1.00 98.19 122 LEU A C 1
ATOM 975 O O . LEU A 1 122 ? 6.501 2.706 7.935 1.00 98.19 122 LEU A O 1
ATOM 979 N N . ARG A 1 123 ? 5.132 4.492 8.037 1.00 97.25 123 ARG A N 1
ATOM 980 C CA . ARG A 1 123 ? 6.149 5.431 8.515 1.00 97.25 123 ARG A CA 1
ATOM 981 C C . ARG A 1 123 ? 6.649 5.077 9.914 1.00 97.25 123 ARG A C 1
ATOM 983 O O . ARG A 1 123 ? 7.831 5.242 10.184 1.00 97.25 123 ARG A O 1
ATOM 990 N N . GLU A 1 124 ? 5.777 4.557 10.771 1.00 97.69 124 GLU A N 1
ATOM 991 C CA . GLU A 1 124 ? 6.145 4.057 12.101 1.00 97.69 124 GLU A CA 1
ATOM 992 C C . GLU A 1 124 ? 6.968 2.765 12.013 1.00 97.69 124 GLU A C 1
ATOM 994 O O . GLU A 1 124 ? 8.043 2.668 12.599 1.00 97.69 124 GLU A O 1
ATOM 999 N N . ALA A 1 125 ? 6.507 1.787 11.229 1.00 97.62 125 ALA A N 1
ATOM 1000 C CA . ALA A 1 125 ? 7.174 0.496 11.089 1.00 97.62 125 ALA A CA 1
ATOM 1001 C C . ALA A 1 125 ? 8.494 0.586 10.309 1.00 97.62 125 ALA A C 1
ATOM 1003 O O . ALA A 1 125 ? 9.398 -0.224 10.515 1.00 97.62 125 ALA A O 1
ATOM 1004 N N . ARG A 1 126 ? 8.601 1.533 9.369 1.00 97.50 126 ARG A N 1
ATOM 1005 C CA . ARG A 1 126 ? 9.746 1.709 8.467 1.00 97.50 126 ARG A CA 1
ATOM 1006 C C . ARG A 1 126 ? 10.097 3.195 8.299 1.00 97.50 126 ARG A C 1
ATOM 1008 O O . ARG A 1 126 ? 9.891 3.745 7.218 1.00 97.50 126 ARG A O 1
ATOM 1015 N N . PRO A 1 127 ? 10.715 3.826 9.314 1.00 96.81 127 PRO A N 1
ATOM 1016 C CA . PRO A 1 127 ? 11.026 5.260 9.292 1.00 96.81 127 PRO A CA 1
ATOM 1017 C C . PRO A 1 127 ? 11.954 5.705 8.154 1.00 96.81 127 PRO A C 1
ATOM 1019 O O . PRO A 1 127 ? 11.927 6.864 7.764 1.00 96.81 127 PRO A O 1
ATOM 1022 N N . ALA A 1 128 ? 12.759 4.788 7.605 1.00 96.06 128 ALA A N 1
ATOM 1023 C CA . ALA A 1 128 ? 13.644 5.062 6.472 1.00 96.06 128 ALA A CA 1
ATOM 1024 C C . ALA A 1 128 ? 12.906 5.219 5.127 1.00 96.06 128 ALA A C 1
ATOM 1026 O O . ALA A 1 128 ? 13.503 5.674 4.156 1.00 96.06 128 ALA A O 1
ATOM 1027 N N . ILE A 1 129 ? 11.634 4.811 5.037 1.00 96.69 129 ILE A N 1
ATOM 1028 C CA . ILE A 1 129 ? 10.841 4.956 3.814 1.00 96.69 129 ILE A CA 1
ATOM 1029 C C . ILE A 1 129 ? 10.259 6.371 3.766 1.00 96.69 129 ILE A C 1
ATOM 1031 O O . ILE A 1 129 ? 9.417 6.743 4.580 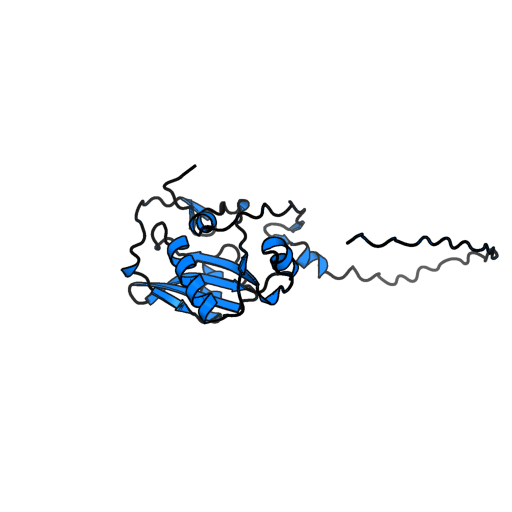1.00 96.69 129 ILE A O 1
ATOM 1035 N N . GLU A 1 130 ? 10.669 7.128 2.756 1.00 95.75 130 GLU A N 1
ATOM 1036 C CA . GLU A 1 130 ? 10.274 8.519 2.521 1.00 95.75 130 GLU A CA 1
ATOM 1037 C C . GLU A 1 130 ? 9.299 8.657 1.338 1.00 95.75 130 GLU A C 1
ATOM 1039 O O . GLU A 1 130 ? 8.570 9.644 1.247 1.00 95.75 130 GLU A O 1
ATOM 1044 N N . ALA A 1 131 ? 9.246 7.669 0.434 1.00 94.62 131 ALA A N 1
ATOM 1045 C CA . ALA A 1 131 ? 8.332 7.680 -0.707 1.00 94.62 131 ALA A CA 1
ATOM 1046 C C . ALA A 1 131 ? 7.661 6.331 -0.980 1.00 94.62 131 ALA A C 1
ATOM 1048 O O . ALA A 1 131 ? 8.249 5.257 -0.843 1.00 94.62 131 ALA A O 1
ATOM 1049 N N . VAL A 1 132 ? 6.421 6.411 -1.463 1.00 96.31 132 VAL A N 1
ATOM 1050 C CA . VAL A 1 132 ? 5.640 5.271 -1.940 1.00 96.31 132 VAL A CA 1
ATOM 1051 C C . VAL A 1 132 ? 5.301 5.492 -3.408 1.00 96.31 132 VAL A C 1
ATOM 1053 O O . VAL A 1 132 ? 4.665 6.482 -3.766 1.00 96.31 132 VAL A O 1
ATOM 1056 N N . VAL A 1 133 ? 5.683 4.544 -4.257 1.00 95.19 133 VAL A N 1
ATOM 1057 C CA . VAL A 1 133 ? 5.245 4.482 -5.655 1.00 95.19 133 VAL A CA 1
ATOM 1058 C C . VAL A 1 133 ? 4.072 3.509 -5.755 1.00 95.19 133 VAL A C 1
ATOM 1060 O O . VAL A 1 133 ? 4.047 2.469 -5.101 1.00 95.19 133 VAL A O 1
ATOM 1063 N N . SER A 1 134 ? 3.075 3.819 -6.574 1.00 92.69 134 SER A N 1
ATOM 1064 C CA . SER A 1 134 ? 1.997 2.881 -6.876 1.00 92.69 134 SER A CA 1
ATOM 1065 C C . SER A 1 134 ? 1.633 2.948 -8.348 1.00 92.69 134 SER A C 1
ATOM 1067 O O . SER A 1 134 ? 1.845 3.965 -9.008 1.00 92.69 134 SER A O 1
ATOM 1069 N N . TYR A 1 135 ? 1.104 1.842 -8.854 1.00 89.19 135 TYR A N 1
ATOM 1070 C CA . TYR A 1 135 ? 0.676 1.700 -10.234 1.00 89.19 135 TYR A CA 1
ATOM 1071 C C . TYR A 1 135 ? -0.807 1.371 -10.231 1.00 89.19 135 TYR A C 1
ATOM 1073 O O . TYR A 1 135 ? -1.239 0.432 -9.566 1.00 89.19 135 TYR A O 1
ATOM 1081 N N . SER A 1 136 ? -1.579 2.144 -10.984 1.00 85.31 136 SER A N 1
ATOM 1082 C CA . SER A 1 136 ? -2.945 1.781 -11.319 1.00 85.31 136 SER A CA 1
ATOM 1083 C C . SER A 1 136 ? -2.933 0.860 -12.541 1.00 85.31 136 SER A C 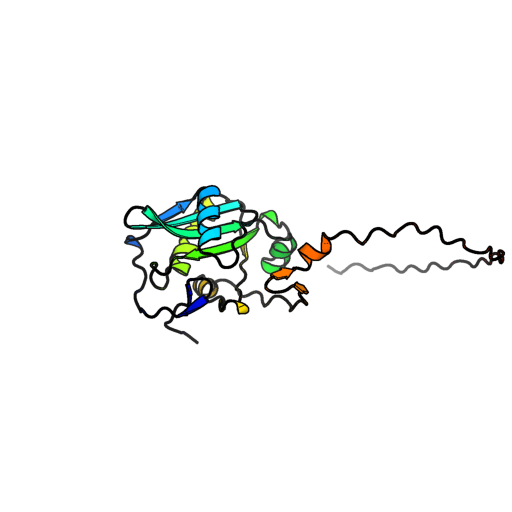1
ATOM 1085 O O . SER A 1 136 ? -2.031 0.956 -13.375 1.00 85.31 136 SER A O 1
ATOM 1087 N N . ASP A 1 137 ? -3.922 -0.021 -12.649 1.00 82.69 137 ASP A N 1
ATOM 1088 C CA . ASP A 1 137 ? -4.094 -0.932 -13.782 1.00 82.69 137 ASP A CA 1
ATOM 1089 C C . ASP A 1 137 ? -5.389 -0.585 -14.537 1.00 82.69 137 ASP A C 1
ATOM 1091 O O . ASP A 1 137 ? -6.463 -1.074 -14.171 1.00 82.69 137 ASP A O 1
ATOM 1095 N N . PRO A 1 138 ? -5.321 0.288 -15.562 1.00 80.31 138 PRO A N 1
ATOM 1096 C CA . PRO A 1 138 ? -6.493 0.669 -16.341 1.00 80.31 138 PRO A CA 1
ATOM 1097 C C . PRO A 1 138 ? -7.146 -0.501 -17.083 1.00 80.31 138 PRO A C 1
ATOM 1099 O O . PRO A 1 138 ? -8.347 -0.435 -17.329 1.00 80.31 138 PRO A O 1
ATOM 1102 N N . GLU A 1 139 ? -6.404 -1.569 -17.410 1.00 77.38 139 GLU A N 1
ATOM 1103 C CA . GLU A 1 139 ? -6.967 -2.762 -18.065 1.00 77.38 139 GLU A CA 1
ATOM 1104 C C . GLU A 1 139 ? -7.903 -3.518 -17.114 1.00 77.38 139 GLU A C 1
ATOM 1106 O O . GLU A 1 139 ? -8.934 -4.040 -17.533 1.00 77.38 139 GLU A O 1
ATOM 1111 N N . ALA A 1 140 ? -7.602 -3.490 -15.813 1.00 70.94 140 ALA A N 1
ATOM 1112 C CA . ALA A 1 140 ? -8.498 -3.953 -14.753 1.00 70.94 140 ALA A CA 1
ATOM 1113 C C . ALA A 1 140 ? -9.560 -2.905 -14.347 1.00 70.94 140 ALA A C 1
ATOM 1115 O O . ALA A 1 140 ? -10.314 -3.121 -13.401 1.00 70.94 140 ALA A O 1
ATOM 1116 N N . GLY A 1 141 ? -9.623 -1.761 -15.039 1.00 71.38 141 GLY A N 1
ATOM 1117 C CA . GLY A 1 141 ? -10.522 -0.644 -14.743 1.00 71.38 141 GLY A CA 1
ATOM 1118 C C . GLY A 1 141 ? -9.990 0.348 -13.701 1.00 71.38 141 GLY A C 1
ATOM 1119 O O . GLY A 1 141 ? -10.566 1.425 -13.522 1.00 71.38 141 GLY A O 1
ATOM 1120 N N . HIS A 1 142 ? -8.861 0.051 -13.055 1.00 79.06 142 HIS A N 1
ATOM 1121 C CA . HIS A 1 142 ? -8.272 0.900 -12.027 1.00 79.06 142 HIS A CA 1
ATOM 1122 C C . HIS A 1 142 ? -7.556 2.097 -12.660 1.00 79.06 142 HIS A C 1
ATOM 1124 O O . HIS A 1 142 ? -6.378 2.044 -13.004 1.00 79.06 142 HIS A O 1
ATOM 1130 N N . ILE A 1 143 ? -8.252 3.226 -12.760 1.00 78.56 143 ILE A N 1
ATOM 1131 C CA . ILE A 1 143 ? -7.710 4.458 -13.361 1.00 78.56 143 ILE A CA 1
ATOM 1132 C C . ILE A 1 143 ? -6.947 5.367 -12.374 1.00 78.56 143 ILE A C 1
ATOM 1134 O O . ILE A 1 143 ? -6.598 6.492 -12.711 1.00 78.56 143 ILE A O 1
ATOM 1138 N N . GLY A 1 144 ? -6.713 4.916 -11.135 1.00 77.69 144 GLY A N 1
ATOM 1139 C CA . GLY A 1 144 ? -5.885 5.642 -10.160 1.00 77.69 144 GLY A CA 1
ATOM 1140 C C . GLY A 1 144 ? -6.595 6.727 -9.338 1.00 77.69 144 GLY A C 1
ATOM 1141 O O . GLY A 1 144 ? -5.926 7.532 -8.693 1.00 77.69 144 GLY A O 1
ATOM 1142 N N . ARG A 1 145 ? -7.937 6.736 -9.292 1.00 82.00 145 ARG A N 1
ATOM 1143 C CA . ARG A 1 145 ? -8.723 7.704 -8.491 1.00 82.00 145 ARG A CA 1
ATOM 1144 C C . ARG A 1 145 ? -8.339 7.735 -7.014 1.00 82.00 145 ARG A C 1
ATOM 1146 O O . ARG A 1 145 ? -8.243 8.815 -6.443 1.00 82.00 145 ARG A O 1
ATOM 1153 N N . VAL A 1 146 ? -8.091 6.571 -6.411 1.00 83.50 146 VAL A N 1
ATOM 1154 C CA . VAL A 1 146 ? -7.675 6.497 -5.004 1.00 83.50 146 VAL A CA 1
ATOM 1155 C C . VAL A 1 146 ? -6.366 7.254 -4.767 1.00 83.50 146 VAL A C 1
ATOM 1157 O O . VAL A 1 146 ? -6.246 7.968 -3.781 1.00 83.50 146 VAL A O 1
ATOM 1160 N N . TYR A 1 147 ? -5.410 7.174 -5.696 1.00 84.38 147 TYR A N 1
ATOM 1161 C CA . TYR A 1 147 ? -4.122 7.855 -5.565 1.00 84.38 147 TYR A CA 1
ATOM 1162 C C . TYR A 1 147 ? -4.258 9.363 -5.753 1.00 84.38 147 TYR A C 1
ATOM 1164 O O . TYR A 1 147 ? -3.634 10.119 -5.015 1.00 84.38 147 TYR A O 1
ATOM 1172 N N . ALA A 1 148 ? -5.120 9.804 -6.674 1.00 80.38 148 ALA A N 1
ATOM 1173 C CA . ALA A 1 148 ? -5.445 11.221 -6.824 1.00 80.38 148 ALA A CA 1
ATOM 1174 C C . ALA A 1 148 ? -6.092 11.792 -5.548 1.00 80.38 148 ALA A C 1
ATOM 1176 O O . ALA A 1 148 ? -5.704 12.863 -5.092 1.00 80.38 148 ALA A O 1
ATOM 1177 N N . ALA A 1 149 ? -7.008 11.044 -4.921 1.00 79.81 149 ALA A N 1
ATOM 1178 C CA . ALA A 1 149 ? -7.631 11.429 -3.651 1.00 79.81 149 ALA A CA 1
ATOM 1179 C C . ALA A 1 149 ? -6.641 11.481 -2.469 1.00 79.81 149 ALA A C 1
ATOM 1181 O O . ALA A 1 149 ? -6.913 12.132 -1.465 1.00 79.81 149 ALA A O 1
ATOM 1182 N N . LEU A 1 150 ? -5.493 10.808 -2.584 1.00 84.69 150 LEU A N 1
ATOM 1183 C CA . LEU A 1 150 ? -4.395 10.832 -1.612 1.00 84.69 150 LEU A CA 1
ATOM 1184 C C . LEU A 1 150 ? -3.336 11.901 -1.942 1.00 84.69 150 LEU A C 1
ATOM 1186 O O . LEU A 1 150 ? -2.233 11.847 -1.400 1.00 84.69 150 LEU A O 1
ATOM 1190 N N . SER A 1 151 ? -3.638 12.836 -2.850 1.00 83.75 151 SER A N 1
ATOM 1191 C CA . SER A 1 151 ? -2.701 13.851 -3.358 1.00 83.75 151 SER A CA 1
ATOM 1192 C C . SER A 1 151 ? -1.438 13.259 -4.002 1.00 83.75 151 SER A C 1
ATOM 1194 O O . SER A 1 151 ? -0.374 13.877 -4.008 1.00 83.75 151 SER A O 1
ATOM 1196 N N . GLY A 1 152 ? -1.537 12.046 -4.551 1.00 80.19 152 GLY A N 1
ATOM 1197 C CA . GLY A 1 152 ? -0.439 11.390 -5.249 1.00 80.19 152 GLY A CA 1
ATOM 1198 C C . GLY A 1 152 ? -0.082 12.116 -6.546 1.00 80.19 152 GLY A C 1
ATOM 1199 O O . GLY A 1 152 ? -0.940 12.361 -7.394 1.00 80.19 152 GLY A O 1
ATOM 1200 N N . ALA A 1 153 ? 1.204 12.417 -6.735 1.00 85.31 153 ALA A N 1
ATOM 1201 C CA . ALA A 1 153 ? 1.694 13.001 -7.978 1.00 85.31 153 ALA A CA 1
ATOM 1202 C C . ALA A 1 153 ? 1.650 11.966 -9.114 1.00 85.31 153 ALA A C 1
ATOM 1204 O O . ALA A 1 153 ? 2.330 10.939 -9.057 1.00 85.31 153 ALA A O 1
ATOM 1205 N N . HIS A 1 154 ? 0.887 12.239 -10.175 1.00 84.94 154 HIS A N 1
ATOM 1206 C CA . HIS A 1 154 ? 0.882 11.384 -11.360 1.00 84.94 154 HIS A CA 1
ATOM 1207 C C . HIS A 1 154 ? 2.216 11.517 -12.114 1.00 84.94 154 HIS A C 1
ATOM 1209 O O . HIS A 1 154 ? 2.567 12.595 -12.588 1.00 84.94 154 HIS A O 1
ATOM 1215 N N . ARG A 1 155 ? 2.974 10.417 -12.227 1.00 86.00 155 ARG A N 1
ATOM 1216 C CA . ARG A 1 155 ? 4.318 10.388 -12.846 1.00 86.00 155 ARG A CA 1
ATOM 1217 C C . ARG A 1 155 ? 4.342 9.797 -14.263 1.00 86.00 155 ARG A C 1
ATOM 1219 O O . ARG A 1 155 ? 5.409 9.439 -14.761 1.00 86.00 155 ARG A O 1
ATOM 1226 N N . GLY A 1 156 ? 3.180 9.716 -14.909 1.00 83.38 156 GLY A N 1
ATOM 1227 C CA . GLY A 1 156 ? 3.010 9.202 -16.266 1.00 83.38 156 GLY A CA 1
ATOM 1228 C C . GLY A 1 156 ? 2.600 7.732 -16.318 1.00 83.38 156 GLY A C 1
ATOM 1229 O O . GLY A 1 156 ? 2.396 7.071 -15.298 1.00 83.38 156 GLY A O 1
ATOM 1230 N N . THR A 1 157 ? 2.471 7.219 -17.537 1.00 79.94 157 THR A N 1
ATOM 1231 C CA . THR A 1 157 ? 2.094 5.833 -17.811 1.00 79.94 157 THR A CA 1
ATOM 1232 C C . THR A 1 157 ? 3.323 4.982 -18.101 1.00 79.94 157 THR A C 1
ATOM 1234 O O . THR A 1 157 ? 4.343 5.440 -18.627 1.00 79.94 157 THR A O 1
ATOM 1237 N N . THR A 1 158 ? 3.236 3.701 -17.749 1.00 79.31 158 THR A N 1
ATOM 1238 C CA . THR A 1 158 ? 4.263 2.751 -18.171 1.00 79.31 158 THR A CA 1
ATOM 1239 C C . THR A 1 158 ? 4.161 2.569 -19.680 1.00 79.31 158 THR A C 1
ATOM 1241 O O . THR A 1 158 ? 3.059 2.430 -20.207 1.00 79.31 158 THR A O 1
ATOM 1244 N N . ARG A 1 159 ? 5.303 2.565 -20.378 1.00 76.88 159 ARG A N 1
ATOM 1245 C CA . ARG A 1 159 ? 5.323 2.327 -21.825 1.00 76.88 159 ARG A CA 1
ATOM 1246 C C . ARG A 1 159 ? 4.645 0.984 -22.139 1.00 76.88 159 ARG A C 1
ATOM 1248 O O . ARG A 1 159 ? 4.902 0.018 -21.408 1.00 76.88 159 ARG A O 1
ATOM 1255 N N . PRO A 1 160 ? 3.825 0.909 -23.203 1.00 72.94 160 PRO A N 1
ATOM 1256 C CA . PRO A 1 160 ? 3.281 -0.356 -23.675 1.00 72.94 160 PRO A CA 1
ATOM 1257 C C . PRO A 1 160 ? 4.416 -1.350 -23.906 1.00 72.94 160 PRO A C 1
ATOM 1259 O O . PRO A 1 160 ? 5.489 -0.976 -24.386 1.00 72.94 160 PRO A O 1
ATOM 1262 N N . ARG A 1 161 ? 4.188 -2.610 -23.547 1.00 69.25 161 ARG A N 1
ATOM 1263 C CA . ARG A 1 161 ? 5.148 -3.693 -23.760 1.00 69.25 161 ARG A CA 1
ATOM 1264 C C . ARG A 1 161 ? 4.454 -4.839 -24.477 1.00 69.25 161 ARG A C 1
ATOM 1266 O O . ARG A 1 161 ? 3.289 -5.116 -24.198 1.00 69.25 161 ARG A O 1
ATOM 1273 N N . ILE A 1 162 ? 5.167 -5.493 -25.387 1.00 74.19 162 ILE A N 1
ATOM 1274 C CA . ILE A 1 162 ? 4.677 -6.717 -26.018 1.00 74.19 162 ILE A CA 1
ATOM 1275 C C . ILE A 1 162 ? 4.771 -7.814 -24.961 1.00 74.19 162 ILE A C 1
ATOM 1277 O O . ILE A 1 162 ? 5.852 -8.090 -24.459 1.00 74.19 162 ILE A O 1
ATOM 1281 N N . VAL A 1 163 ? 3.639 -8.410 -24.599 1.00 77.44 163 VAL A N 1
ATOM 1282 C CA . VAL A 1 163 ? 3.596 -9.539 -23.666 1.00 77.44 163 VAL A CA 1
ATOM 1283 C C . VAL A 1 163 ? 3.312 -10.822 -24.426 1.00 77.44 163 VAL A C 1
ATOM 1285 O O . VAL A 1 163 ? 2.479 -10.849 -25.332 1.00 77.44 163 VAL A O 1
ATOM 1288 N N . LEU A 1 164 ? 3.977 -11.905 -24.034 1.00 80.94 164 LEU A N 1
ATOM 1289 C CA . LEU A 1 164 ? 3.661 -13.219 -24.569 1.00 80.94 164 LEU A CA 1
ATOM 1290 C C . LEU A 1 164 ? 2.465 -13.784 -23.804 1.00 80.94 164 LEU A C 1
ATOM 1292 O O . LEU A 1 164 ? 2.494 -13.878 -22.578 1.00 80.94 164 LEU A O 1
ATOM 1296 N N . ARG A 1 165 ? 1.405 -14.167 -24.514 1.00 80.44 165 ARG A N 1
ATOM 1297 C CA . ARG A 1 165 ? 0.234 -14.823 -23.921 1.00 80.44 165 ARG A CA 1
ATOM 1298 C C . ARG A 1 165 ? 0.185 -16.280 -24.352 1.00 80.44 165 ARG A C 1
ATOM 1300 O O . ARG A 1 165 ? 0.334 -16.579 -25.531 1.00 80.44 165 ARG A O 1
ATOM 1307 N N . THR A 1 166 ? -0.035 -17.174 -23.394 1.00 81.62 166 THR A N 1
ATOM 1308 C CA . THR A 1 166 ? -0.292 -18.596 -23.641 1.00 81.62 166 THR A CA 1
ATOM 1309 C C . THR A 1 166 ? -1.626 -18.961 -22.995 1.00 81.62 166 THR A C 1
ATOM 1311 O O . THR A 1 166 ? -1.755 -18.970 -21.771 1.00 81.62 166 THR A O 1
ATOM 1314 N N . GLY A 1 167 ? -2.661 -19.142 -23.820 1.00 82.75 167 GLY A N 1
ATOM 1315 C CA . GLY A 1 167 ? -4.042 -19.271 -23.347 1.00 82.75 167 GLY A CA 1
ATOM 1316 C C . GLY A 1 167 ? -4.502 -18.053 -22.532 1.00 82.75 167 GLY A C 1
ATOM 1317 O O . GLY A 1 167 ? -4.441 -16.910 -22.993 1.00 82.75 167 GLY A O 1
ATOM 1318 N N . ASP A 1 168 ? -4.942 -18.300 -21.299 1.00 74.62 168 ASP A N 1
ATOM 1319 C CA . ASP A 1 168 ? -5.387 -17.298 -20.323 1.00 74.62 168 ASP A CA 1
ATOM 1320 C C . ASP A 1 168 ? -4.237 -16.663 -19.519 1.00 74.62 168 ASP A C 1
ATOM 1322 O O . ASP A 1 168 ? -4.456 -15.728 -18.746 1.00 74.62 168 ASP A O 1
ATOM 1326 N N . ARG A 1 169 ? -2.995 -17.126 -19.711 1.00 71.50 169 ARG A N 1
ATOM 1327 C CA . ARG A 1 169 ? -1.830 -16.665 -18.950 1.00 71.50 169 ARG A CA 1
ATOM 1328 C C . ARG A 1 169 ? -1.015 -15.647 -19.729 1.00 71.50 169 ARG A C 1
ATOM 1330 O O . ARG A 1 169 ? -0.538 -15.912 -20.833 1.00 71.50 169 ARG A O 1
ATOM 1337 N N . THR A 1 170 ? -0.763 -14.508 -19.095 1.00 77.62 170 THR A N 1
ATOM 1338 C CA . THR A 1 170 ? 0.210 -13.519 -19.566 1.00 77.62 170 THR A CA 1
ATOM 1339 C C . THR A 1 170 ? 1.582 -13.818 -18.966 1.00 77.62 170 THR A C 1
ATOM 1341 O O . THR A 1 170 ? 1.753 -13.840 -17.746 1.00 77.62 170 THR A O 1
ATOM 1344 N N . ILE A 1 171 ? 2.576 -14.034 -19.824 1.00 76.50 171 ILE A N 1
ATOM 1345 C CA . ILE A 1 171 ? 3.976 -14.233 -19.456 1.00 76.50 171 ILE A CA 1
ATOM 1346 C C . ILE A 1 171 ? 4.696 -12.888 -19.579 1.00 76.50 171 ILE A C 1
ATOM 1348 O O . ILE A 1 171 ? 4.747 -12.277 -20.644 1.00 76.50 171 ILE A O 1
ATOM 1352 N N . SER A 1 172 ? 5.249 -12.418 -18.460 1.00 72.50 172 SER A N 1
ATOM 1353 C CA . SER A 1 172 ? 5.998 -11.159 -18.412 1.00 72.50 172 SER A CA 1
ATOM 1354 C C . SER A 1 172 ? 7.404 -11.299 -19.003 1.00 72.50 172 SER A C 1
ATOM 1356 O O . SER A 1 172 ? 8.013 -12.362 -18.874 1.00 72.50 172 SER A O 1
ATOM 1358 N N . ASP A 1 173 ? 7.978 -10.206 -19.518 1.00 69.88 173 ASP A N 1
ATOM 1359 C CA . ASP A 1 173 ? 9.381 -10.155 -19.974 1.00 69.88 173 ASP A CA 1
ATOM 1360 C C . ASP A 1 173 ? 10.365 -10.631 -18.906 1.00 69.88 173 ASP A C 1
ATOM 1362 O O . ASP A 1 173 ? 11.344 -11.305 -19.202 1.00 69.88 173 ASP A O 1
ATOM 1366 N N . ARG A 1 174 ? 10.075 -10.338 -17.634 1.00 72.25 174 ARG A N 1
ATOM 1367 C CA . ARG A 1 174 ? 10.882 -10.798 -16.497 1.00 72.25 174 ARG A CA 1
ATOM 1368 C C . ARG A 1 174 ? 10.829 -12.314 -16.321 1.00 72.25 174 ARG A C 1
ATOM 1370 O O . ARG A 1 174 ? 11.774 -12.915 -15.820 1.00 72.25 174 ARG A O 1
ATOM 1377 N N . THR A 1 175 ? 9.701 -12.933 -16.649 1.00 75.38 175 THR A N 1
ATOM 1378 C CA . THR A 1 175 ? 9.582 -14.391 -16.644 1.00 75.38 175 THR A CA 1
ATOM 1379 C C . THR A 1 175 ? 10.339 -14.966 -17.835 1.00 75.38 175 THR A C 1
ATOM 1381 O O . THR A 1 175 ? 11.106 -15.904 -17.648 1.00 75.38 175 THR A O 1
ATOM 1384 N N . LEU A 1 176 ? 10.196 -14.364 -19.023 1.00 77.44 176 LEU A N 1
ATOM 1385 C CA . LEU A 1 176 ? 10.920 -14.764 -20.236 1.00 77.44 176 LEU A CA 1
ATOM 1386 C C . LEU A 1 176 ? 12.438 -14.660 -20.061 1.00 77.44 176 LEU A C 1
ATOM 1388 O O . LEU A 1 176 ? 13.157 -15.580 -20.432 1.00 77.44 176 LEU A O 1
ATOM 1392 N N . SER A 1 177 ? 12.927 -13.600 -19.411 1.00 76.88 177 SER A N 1
ATOM 1393 C CA . SER A 1 177 ? 14.356 -13.389 -19.160 1.00 76.88 177 SER A CA 1
ATOM 1394 C C . SER A 1 177 ? 14.977 -14.434 -18.228 1.00 76.88 177 SER A C 1
ATOM 1396 O O . SER A 1 177 ? 16.196 -14.496 -18.106 1.00 76.88 177 SER A O 1
ATOM 1398 N N . LYS A 1 178 ? 14.153 -15.223 -17.525 1.00 78.06 178 LYS A N 1
ATOM 1399 C CA . LYS A 1 178 ? 14.593 -16.327 -16.661 1.00 78.06 178 LYS A CA 1
ATOM 1400 C C . LYS A 1 178 ? 14.565 -17.681 -17.368 1.00 78.06 178 LYS A C 1
ATOM 1402 O O . LYS A 1 178 ? 15.031 -18.657 -16.786 1.00 78.06 178 LYS A O 1
ATOM 1407 N N . ILE A 1 179 ? 14.004 -17.759 -18.575 1.00 80.81 179 ILE A N 1
ATOM 1408 C CA . ILE A 1 179 ? 13.984 -18.989 -19.363 1.00 80.81 179 ILE A CA 1
ATOM 1409 C C . ILE A 1 179 ? 15.378 -19.164 -19.976 1.00 80.81 179 ILE A C 1
ATOM 1411 O O . ILE A 1 179 ? 15.825 -18.294 -20.725 1.00 80.81 179 ILE A O 1
ATOM 1415 N N . PRO A 1 180 ? 16.089 -20.262 -19.671 1.00 76.25 180 PRO A N 1
ATOM 1416 C CA . PRO A 1 180 ? 17.374 -20.536 -20.293 1.00 76.25 180 PRO A CA 1
ATOM 1417 C C . PRO A 1 180 ? 17.202 -20.732 -21.805 1.00 76.25 180 PRO A C 1
ATOM 1419 O O . PRO A 1 180 ? 16.205 -21.329 -22.224 1.00 76.25 180 PRO A O 1
ATOM 1422 N N . PRO A 1 181 ? 18.165 -20.302 -22.639 1.00 78.00 181 PRO A N 1
ATOM 1423 C CA . PRO A 1 181 ? 18.136 -20.636 -24.054 1.00 78.00 181 PRO A CA 1
ATOM 1424 C C . PRO A 1 181 ? 18.139 -22.164 -24.231 1.00 78.00 181 PRO A C 1
ATOM 1426 O O . PRO A 1 181 ? 18.727 -22.880 -23.407 1.00 78.00 181 PRO A O 1
ATOM 1429 N N . PRO A 1 182 ? 17.497 -22.689 -25.291 1.00 74.50 182 PRO A N 1
ATOM 1430 C CA . PRO A 1 182 ? 17.521 -24.116 -25.566 1.00 74.50 182 PRO A CA 1
ATOM 1431 C C . PRO A 1 182 ? 18.975 -24.578 -25.665 1.00 74.50 182 PRO A C 1
ATOM 1433 O O . PRO A 1 182 ? 19.783 -23.978 -26.378 1.00 74.50 182 PRO A O 1
ATOM 1436 N N . ARG A 1 183 ? 19.325 -25.638 -24.926 1.00 67.88 183 ARG A N 1
ATOM 1437 C CA . ARG A 1 183 ? 20.654 -26.243 -25.034 1.00 67.88 183 ARG A CA 1
ATOM 1438 C C . ARG A 1 183 ? 20.854 -26.654 -26.486 1.00 67.88 183 ARG A C 1
ATOM 1440 O O . ARG A 1 183 ? 20.070 -27.448 -27.007 1.00 67.88 183 ARG A O 1
ATOM 1447 N N . ALA A 1 184 ? 21.900 -26.130 -27.121 1.00 62.94 184 ALA A N 1
ATOM 1448 C CA . ALA A 1 184 ? 22.330 -26.628 -28.413 1.00 62.94 184 ALA A CA 1
ATOM 1449 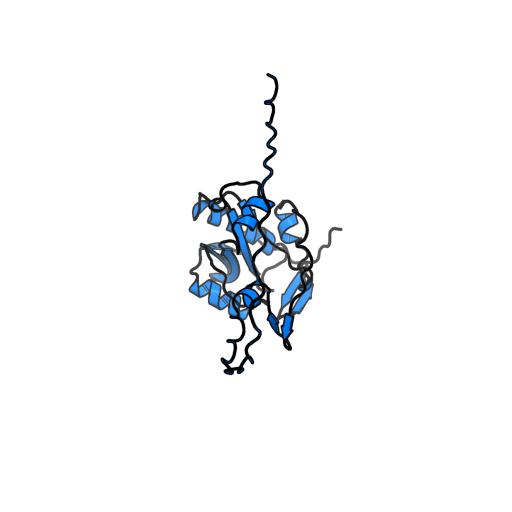C C . ALA A 1 184 ? 22.530 -28.140 -28.270 1.00 62.94 184 ALA A C 1
ATOM 1451 O O . ALA A 1 184 ? 23.330 -28.609 -27.456 1.00 62.94 184 ALA A O 1
ATOM 1452 N N . ARG A 1 185 ? 21.748 -28.921 -29.016 1.00 54.69 185 ARG A N 1
ATOM 1453 C CA . ARG A 1 185 ? 22.033 -30.339 -29.191 1.00 54.69 185 ARG A CA 1
ATOM 1454 C C . ARG A 1 185 ? 23.410 -30.359 -29.846 1.00 54.69 185 ARG A C 1
ATOM 1456 O O . ARG A 1 185 ? 23.541 -29.865 -30.962 1.00 54.69 185 ARG A O 1
ATOM 1463 N N . ASN A 1 186 ? 24.427 -30.864 -29.148 1.00 50.97 186 ASN A N 1
ATOM 1464 C CA . ASN A 1 186 ? 25.745 -31.124 -29.726 1.00 50.97 186 ASN A CA 1
ATOM 1465 C C . ASN A 1 186 ? 25.602 -32.242 -30.772 1.00 50.97 186 ASN A C 1
ATOM 1467 O O . ASN A 1 186 ? 26.008 -33.381 -30.559 1.00 50.97 186 ASN A O 1
ATOM 1471 N N . GLY A 1 187 ? 24.971 -31.928 -31.902 1.00 47.88 187 GLY A N 1
ATOM 1472 C CA . GLY A 1 187 ? 25.147 -32.669 -33.130 1.00 47.88 187 GLY A CA 1
ATOM 1473 C C . GLY A 1 187 ? 26.577 -32.402 -33.553 1.00 47.88 187 GLY A C 1
ATOM 1474 O O . GLY A 1 187 ? 26.928 -31.266 -33.866 1.00 47.88 187 GLY A O 1
ATOM 1475 N N . ARG A 1 188 ? 27.418 -33.434 -33.497 1.00 48.84 188 ARG A N 1
ATOM 1476 C CA . ARG A 1 188 ? 28.733 -33.421 -34.130 1.00 48.84 188 ARG A CA 1
ATOM 1477 C C . ARG A 1 188 ? 28.506 -33.226 -35.629 1.00 48.84 188 ARG A C 1
ATOM 1479 O O . ARG A 1 188 ? 28.374 -34.191 -36.368 1.00 48.84 188 ARG A O 1
ATOM 1486 N N . SER A 1 189 ? 28.398 -31.980 -36.075 1.00 45.91 189 SER A N 1
ATOM 1487 C CA . SER A 1 189 ? 28.511 -31.658 -37.487 1.00 45.91 189 SER A CA 1
ATOM 1488 C C . SER A 1 189 ? 29.984 -31.830 -37.836 1.00 45.91 189 SER A C 1
ATOM 1490 O O . SER A 1 189 ? 30.811 -31.016 -37.415 1.00 45.91 189 SER A O 1
ATOM 1492 N N . HIS A 1 190 ? 30.321 -32.899 -38.559 1.00 44.72 190 HIS A N 1
ATOM 1493 C CA . HIS A 1 190 ? 31.552 -32.934 -39.338 1.00 44.72 190 HIS A CA 1
ATOM 1494 C C . HIS A 1 190 ? 31.580 -31.668 -40.199 1.00 44.72 190 HIS A C 1
ATOM 1496 O O . HIS A 1 190 ? 30.782 -31.515 -41.121 1.00 44.72 190 HIS A O 1
ATOM 1502 N N . ARG A 1 191 ? 32.453 -30.724 -39.844 1.00 41.47 191 ARG A N 1
ATOM 1503 C CA . ARG A 1 191 ? 32.852 -29.658 -40.756 1.00 41.47 191 ARG A CA 1
ATOM 1504 C C . ARG A 1 191 ? 33.892 -30.276 -41.692 1.00 41.47 191 ARG A C 1
ATOM 1506 O O . ARG A 1 191 ? 34.869 -30.804 -41.167 1.00 41.47 191 ARG A O 1
ATOM 1513 N N . PRO A 1 192 ? 33.710 -30.254 -43.020 1.00 41.47 192 PRO A N 1
ATOM 1514 C CA . PRO A 1 192 ? 34.820 -30.529 -43.915 1.00 41.47 192 PRO A CA 1
ATOM 1515 C C . PRO A 1 192 ? 35.838 -29.389 -43.784 1.00 41.47 192 PRO A C 1
ATOM 1517 O O . PRO A 1 192 ? 35.463 -28.216 -43.685 1.00 41.47 192 PRO A O 1
ATOM 1520 N N . ASP A 1 193 ? 37.114 -29.762 -43.723 1.00 39.84 193 ASP A N 1
ATOM 1521 C CA . ASP A 1 193 ? 38.248 -28.850 -43.621 1.00 39.84 193 ASP A CA 1
ATOM 1522 C C . ASP A 1 193 ? 38.234 -27.819 -44.754 1.00 39.84 193 ASP A C 1
ATOM 1524 O O . ASP A 1 193 ? 38.137 -28.157 -45.934 1.00 39.84 193 ASP A O 1
ATOM 1528 N N . CYS A 1 194 ? 38.358 -26.544 -44.389 1.00 32.22 194 CYS A N 1
ATOM 1529 C CA . CYS A 1 194 ? 38.571 -25.449 -45.327 1.00 32.22 194 CYS A CA 1
ATOM 1530 C C . CYS A 1 194 ? 39.964 -24.857 -45.047 1.00 32.22 194 CYS A C 1
ATOM 1532 O O . CYS A 1 194 ? 40.229 -24.473 -43.903 1.00 32.22 194 CYS A O 1
ATOM 1534 N N . PRO A 1 195 ? 40.881 -24.814 -46.031 1.00 42.12 195 PRO A N 1
ATOM 1535 C CA . PRO A 1 195 ? 42.276 -24.475 -45.783 1.00 42.12 195 PRO A CA 1
ATOM 1536 C C . PRO A 1 195 ? 42.483 -22.978 -45.521 1.00 42.12 195 PRO A C 1
ATOM 1538 O O . PRO A 1 195 ? 41.838 -22.105 -46.103 1.00 42.12 195 PRO A O 1
ATOM 1541 N N . ALA A 1 196 ? 43.432 -22.707 -44.626 1.00 38.66 196 ALA A N 1
ATOM 1542 C CA . ALA A 1 196 ? 43.809 -21.394 -44.126 1.00 38.66 196 ALA A CA 1
ATOM 1543 C C . ALA A 1 196 ? 44.224 -20.404 -45.232 1.00 38.66 196 ALA A C 1
ATOM 1545 O O . ALA A 1 196 ? 45.038 -20.722 -46.100 1.00 38.66 196 ALA A O 1
ATOM 1546 N N . ARG A 1 197 ? 43.752 -19.151 -45.135 1.00 39.12 197 ARG A N 1
ATOM 1547 C CA . ARG A 1 197 ? 44.329 -18.006 -45.857 1.00 39.12 197 ARG A CA 1
ATOM 1548 C C . ARG A 1 197 ? 44.840 -16.936 -44.891 1.00 39.12 197 ARG A C 1
ATOM 1550 O O . ARG A 1 197 ? 44.083 -16.285 -44.182 1.00 39.12 197 ARG A O 1
ATOM 1557 N N . SER A 1 198 ? 46.165 -16.826 -44.919 1.00 38.50 198 SER A N 1
ATOM 1558 C CA . SER A 1 198 ? 47.083 -15.744 -44.553 1.00 38.50 198 SER A CA 1
ATOM 1559 C C . SER A 1 198 ? 46.539 -14.424 -43.981 1.00 38.50 198 SER A C 1
ATOM 1561 O O . SER A 1 198 ? 45.783 -13.690 -44.618 1.00 38.50 198 SER A O 1
ATOM 1563 N N . SER A 1 199 ? 47.145 -14.075 -42.849 1.00 36.69 199 SER A N 1
ATOM 1564 C CA . SER A 1 199 ? 47.358 -12.757 -42.246 1.00 36.69 199 SER A CA 1
ATOM 1565 C C . SER A 1 199 ? 47.481 -11.561 -43.202 1.00 36.69 199 SER A C 1
ATOM 1567 O O . SER A 1 199 ? 48.331 -11.561 -44.096 1.00 36.69 199 SER A O 1
ATOM 1569 N N . ARG A 1 200 ? 46.778 -10.464 -42.883 1.00 37.88 200 ARG A N 1
ATOM 1570 C CA . ARG A 1 200 ? 47.256 -9.093 -43.135 1.00 37.88 200 ARG A CA 1
ATOM 1571 C C . ARG A 1 200 ? 46.939 -8.178 -41.952 1.00 37.88 200 ARG A C 1
ATOM 1573 O O . ARG A 1 200 ? 45.798 -8.055 -41.524 1.00 37.88 200 ARG A O 1
ATOM 1580 N N . SER A 1 201 ? 47.996 -7.554 -41.450 1.00 34.78 201 SER A N 1
ATOM 1581 C CA . SER A 1 201 ? 48.042 -6.485 -40.459 1.00 34.78 201 SER A CA 1
ATOM 1582 C C . SER A 1 201 ? 47.740 -5.117 -41.088 1.00 34.78 201 SER A C 1
ATOM 1584 O O . SER A 1 201 ? 48.067 -4.884 -42.251 1.00 34.78 201 SER A O 1
ATOM 1586 N N . ARG A 1 202 ? 47.153 -4.201 -40.304 1.00 37.69 202 ARG A N 1
ATOM 1587 C CA . ARG A 1 202 ? 47.210 -2.722 -40.430 1.00 37.69 202 ARG A CA 1
ATOM 1588 C C . ARG A 1 202 ? 46.602 -2.147 -39.139 1.00 37.69 202 ARG A C 1
ATOM 1590 O O . ARG A 1 202 ? 45.451 -2.419 -38.843 1.00 37.69 202 ARG A O 1
ATOM 1597 N N . SER A 1 203 ? 47.409 -1.666 -38.195 1.00 34.84 203 SER A N 1
ATOM 1598 C CA . SER A 1 203 ? 48.044 -0.337 -38.107 1.00 34.84 203 SER A CA 1
ATOM 1599 C C . SER A 1 203 ? 47.084 0.795 -37.698 1.00 34.84 203 SER A C 1
ATOM 1601 O O . SER A 1 203 ? 46.232 1.223 -38.469 1.00 34.84 203 SER A O 1
ATOM 1603 N N . SER A 1 204 ? 47.278 1.197 -36.438 1.00 32.53 204 SER A N 1
ATOM 1604 C CA . SER A 1 204 ? 47.048 2.470 -35.736 1.00 32.53 204 SER A CA 1
ATOM 1605 C C . SER A 1 204 ? 46.316 3.646 -36.410 1.00 32.53 204 SER A C 1
ATOM 1607 O O . SER A 1 204 ? 46.696 4.145 -37.469 1.00 32.53 204 SER A O 1
ATOM 1609 N N . ARG A 1 205 ? 45.420 4.268 -35.622 1.00 35.09 205 ARG A N 1
ATOM 1610 C CA . ARG A 1 205 ? 45.552 5.688 -35.236 1.00 35.09 205 ARG A CA 1
ATOM 1611 C C . ARG A 1 205 ? 44.689 6.044 -34.015 1.00 35.09 205 ARG A C 1
ATOM 1613 O O . ARG A 1 205 ? 43.481 5.853 -34.017 1.00 35.09 205 ARG A O 1
ATOM 1620 N N . LYS A 1 206 ? 45.359 6.557 -32.975 1.00 30.72 206 LYS A N 1
ATOM 1621 C CA . LYS A 1 206 ? 44.797 7.327 -31.855 1.00 30.72 206 LYS A CA 1
ATOM 1622 C C . LYS A 1 206 ? 44.576 8.767 -32.326 1.00 30.72 206 LYS A C 1
ATOM 1624 O O . LYS A 1 206 ? 45.491 9.330 -32.918 1.00 30.72 206 LYS A O 1
ATOM 1629 N N . THR A 1 207 ? 43.466 9.379 -31.934 1.00 37.47 207 THR A N 1
ATOM 1630 C CA . THR A 1 207 ? 43.348 10.835 -31.756 1.00 37.47 207 THR A CA 1
ATOM 1631 C C . THR A 1 207 ? 42.453 11.083 -30.549 1.00 37.47 207 THR A C 1
ATOM 1633 O O . THR A 1 207 ? 41.285 10.704 -30.558 1.00 37.47 207 THR A O 1
ATOM 1636 N N . GLY A 1 208 ? 43.035 11.647 -29.491 1.00 29.91 208 GLY A N 1
ATOM 1637 C CA . GLY A 1 208 ? 42.297 12.199 -28.359 1.00 29.91 208 GLY A CA 1
ATOM 1638 C C . GLY A 1 208 ? 41.891 13.646 -28.631 1.00 29.91 208 GLY A C 1
ATOM 1639 O O . GLY A 1 208 ? 42.436 14.284 -29.528 1.00 29.91 208 GLY A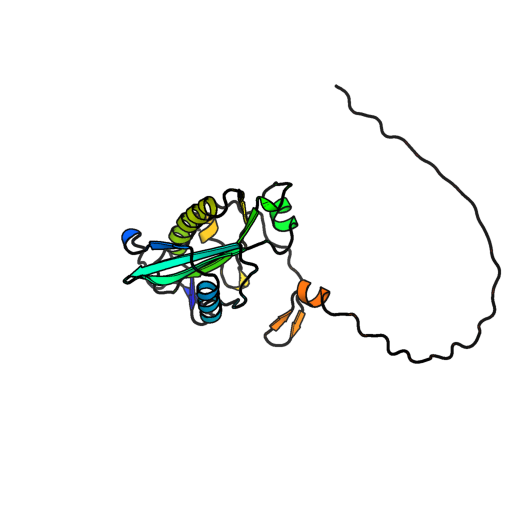 O 1
ATOM 1640 N N . SER A 1 209 ? 40.962 14.161 -27.832 1.00 34.94 209 SER A N 1
ATOM 1641 C CA . SER A 1 209 ? 40.813 15.596 -27.600 1.00 34.94 209 SER A CA 1
ATOM 1642 C C . SER A 1 209 ? 40.158 15.825 -26.238 1.00 34.94 209 SER A C 1
ATOM 1644 O O . SER A 1 209 ? 39.223 15.116 -25.865 1.00 34.94 209 SER A O 1
ATOM 1646 N N . LEU A 1 210 ? 40.757 16.749 -25.491 1.00 36.62 210 LEU A N 1
ATOM 1647 C CA . LEU A 1 210 ? 40.466 17.141 -24.117 1.00 36.62 210 LEU A CA 1
ATOM 1648 C C . LEU A 1 210 ? 39.172 17.963 -24.007 1.00 36.62 210 LEU A C 1
ATOM 1650 O O . LEU A 1 210 ? 38.795 18.692 -24.920 1.00 36.62 210 LEU A O 1
ATOM 1654 N N . ALA A 1 211 ? 38.563 17.893 -22.824 1.00 39.72 211 ALA A N 1
ATOM 1655 C CA . ALA A 1 211 ? 37.565 18.839 -22.333 1.00 39.72 211 ALA A CA 1
ATOM 1656 C C . ALA A 1 211 ? 38.205 20.171 -21.888 1.00 39.72 211 ALA A C 1
ATOM 1658 O O . ALA A 1 211 ? 39.347 20.163 -21.422 1.00 39.72 211 ALA A O 1
ATOM 1659 N N . PRO A 1 212 ? 37.446 21.279 -21.903 1.00 49.44 212 PRO A N 1
ATOM 1660 C CA . PRO A 1 212 ? 37.668 22.400 -21.000 1.00 49.44 212 PRO A CA 1
ATOM 1661 C C . PRO A 1 212 ? 36.567 22.517 -19.927 1.00 49.44 212 PRO A C 1
ATOM 1663 O O . PRO A 1 212 ? 35.386 22.266 -20.163 1.00 49.44 212 PRO A O 1
ATOM 1666 N N . THR A 1 213 ? 37.022 22.886 -18.732 1.00 47.62 213 THR A N 1
ATOM 1667 C CA . THR A 1 213 ? 36.309 23.218 -17.488 1.00 47.62 213 THR A CA 1
ATOM 1668 C C . THR A 1 213 ? 35.434 24.484 -17.588 1.00 47.62 213 THR A C 1
ATOM 1670 O O . THR A 1 213 ? 35.678 25.314 -18.463 1.00 47.62 213 THR A O 1
ATOM 1673 N N . PRO A 1 214 ? 34.438 24.656 -16.693 1.00 46.12 214 PRO A N 1
ATOM 1674 C CA . PRO A 1 214 ? 33.538 25.816 -16.670 1.00 46.12 214 PRO A CA 1
ATOM 1675 C C . PRO A 1 214 ? 34.149 27.045 -15.959 1.00 46.12 214 PRO A C 1
ATOM 1677 O O . PRO A 1 214 ? 35.058 26.864 -15.148 1.00 46.12 214 PRO A O 1
ATOM 1680 N N . PRO A 1 215 ? 33.652 28.269 -16.237 1.00 64.62 215 PRO A N 1
ATOM 1681 C CA . PRO A 1 215 ? 34.009 29.478 -15.494 1.00 64.62 215 PRO A CA 1
ATOM 1682 C C . PRO A 1 215 ? 33.146 29.697 -14.233 1.00 64.62 215 PRO A C 1
ATOM 1684 O O . PRO A 1 215 ? 32.066 29.114 -14.113 1.00 64.62 215 PRO A O 1
ATOM 1687 N N . ASP A 1 216 ? 33.704 30.535 -13.353 1.00 52.56 216 ASP A N 1
ATOM 1688 C CA . ASP A 1 216 ? 33.403 30.856 -11.941 1.00 52.56 216 ASP A CA 1
ATOM 1689 C C . ASP A 1 216 ? 31.938 31.075 -11.512 1.00 52.56 216 ASP A C 1
ATOM 1691 O O . ASP A 1 216 ? 31.154 31.699 -12.266 1.00 52.56 216 ASP A O 1
#

InterPro domains:
  IPR057895 Mom [PF25680] (28-165)

Foldseek 3Di:
DDDLWDWAQDPNAIDIQPDSDAADLVQKDKAWDDLVVLLVVLLPGPNPSDDAQFPTKMFIAGPPRDGFWIWTKHQDPDLCLCCVQPVDPDSLLEIEREDTHGHSPGHPPSRLSRVVVVVVVCCVSPVSHPYYDYDADVVSPGPCPSCVSNVHDDRDDDDDDDWDDDVPDTDDPVNVVPDDDPPPPPPVDPDDDDDDDDDDDDDDDDDDDDDDDDDD

Radius of gyration: 25.91 Å; chains: 1; bounding box: 73×64×61 Å

Sequence (216 aa):
METSRSQRWRERRALWATDFRTINPRAYSVDLIEHRMARAFIAEHHYLPNYPAAQVAIGLFGRRAVLEGVCVFAVPATDAVITRHTGFLDPTKGTVLARLILLDSVPQNGESFFCARAFRLLREARPAIEAVVSYSDPEAGHIGRVYAALSGAHRGTTRPRIVLRTGDRTISDRTLSKIPPPRARNGRSHRPDCPARSSRSRSSRKTGSLAPTPPD

pLDDT: mean 79.76, std 20.06, range [29.91, 98.81]

Organism: NCBI:txid1088721

Secondary structure (DSSP, 8-state):
---S--EEEETTEEEE----PBP-GGG-EEEE--HHHHHHHHHHH-SS-----EEEEEEEE-GGG-EEEEEEEE--SSTHHHHHHH--S-GGGEEEEEEEEE-TTS-BTHHHHHHHHHHHHHHHH-TT--EEEE---GGGT--SHHHHHTTPPP--PPPP---EEETTEEEPHHHHTTSPPPPP------PPP-------------------PPP-